Protein AF-0000000066666767 (afdb_homodimer)

Solvent-accessible surface area (backbone atoms only — not comparable to full-atom values): 14166 Å² total; per-residue (Å²): 126,83,75,59,72,57,58,87,81,59,46,72,64,53,28,33,52,48,3,47,54,46,36,36,71,49,47,34,71,58,35,54,52,53,42,53,56,34,37,72,79,35,47,68,56,30,45,44,47,28,24,42,47,27,25,34,52,66,60,40,77,69,52,51,66,46,56,49,34,38,22,49,51,22,22,45,41,42,62,46,97,39,63,70,59,47,44,52,46,52,53,27,27,46,75,45,64,46,45,73,64,36,52,53,44,52,24,59,56,39,28,75,78,51,32,59,72,33,20,48,52,44,44,55,45,47,53,56,51,50,60,53,46,58,57,66,79,101,126,80,74,59,73,57,59,87,79,57,46,72,65,51,28,33,54,47,3,48,52,45,36,36,72,49,47,34,73,59,35,53,50,51,41,52,57,35,37,74,78,36,47,68,57,30,44,44,47,28,24,41,48,26,25,35,54,66,59,41,76,71,51,51,66,45,56,50,35,38,21,48,51,22,23,44,40,42,62,48,96,39,64,70,58,47,45,52,46,52,54,27,26,46,74,45,66,46,45,74,62,36,52,54,45,52,25,58,56,39,28,75,78,52,33,60,72,32,20,48,52,42,43,56,45,47,53,55,51,49,58,54,46,58,58,65,77,99

Structure (mmCIF, N/CA/C/O backbone):
data_AF-0000000066666767-model_v1
#
loop_
_entity.id
_entity.type
_entity.pdbx_description
1 polymer 'Carboxymuconolactone decarboxylase'
#
loop_
_atom_site.group_PDB
_atom_site.id
_atom_site.type_symbol
_atom_site.label_atom_id
_atom_site.label_alt_id
_atom_site.label_comp_id
_atom_site.label_asym_id
_atom_site.label_entity_id
_atom_site.label_seq_id
_atom_site.pdbx_PDB_ins_code
_atom_site.Cartn_x
_atom_site.Cartn_y
_atom_site.Cartn_z
_atom_site.occupancy
_atom_site.B_iso_or_equiv
_atom_site.auth_seq_id
_atom_site.auth_comp_id
_atom_site.auth_asym_id
_atom_site.auth_atom_id
_atom_site.pdbx_PDB_model_num
ATOM 1 N N . MET A 1 1 ? 22.922 -14.586 3.197 1 36.75 1 MET A N 1
ATOM 2 C CA . MET A 1 1 ? 22.281 -15.844 2.801 1 36.75 1 MET A CA 1
ATOM 3 C C . MET A 1 1 ? 21.359 -15.641 1.604 1 36.75 1 MET A C 1
ATOM 5 O O . MET A 1 1 ? 20.688 -14.617 1.503 1 36.75 1 MET A O 1
ATOM 9 N N . LEU A 1 2 ? 21.672 -16.203 0.631 1 43.22 2 LEU A N 1
ATOM 10 C CA . LEU A 1 2 ? 20.938 -16.219 -0.624 1 43.22 2 LEU A CA 1
ATOM 11 C C . LEU A 1 2 ? 19.453 -16.484 -0.375 1 43.22 2 LEU A C 1
ATOM 13 O O . LEU A 1 2 ? 19.109 -17.438 0.321 1 43.22 2 LEU A O 1
ATOM 17 N N . ASP A 1 3 ? 18.688 -15.609 0.05 1 56.72 3 ASP A N 1
ATOM 18 C CA . ASP A 1 3 ? 17.25 -15.789 0.191 1 56.72 3 ASP A CA 1
ATOM 19 C C . ASP A 1 3 ? 16.641 -16.391 -1.075 1 56.72 3 ASP A C 1
ATOM 21 O O . ASP A 1 3 ? 16.344 -15.672 -2.027 1 56.72 3 ASP A O 1
ATOM 25 N N . PRO A 1 4 ? 17.062 -17.625 -1.261 1 56.03 4 PRO A N 1
ATOM 26 C CA . PRO A 1 4 ? 16.531 -18.125 -2.527 1 56.03 4 PRO A CA 1
ATOM 27 C C . PRO A 1 4 ? 15.008 -18.016 -2.611 1 56.03 4 PRO A C 1
ATOM 29 O O . PRO A 1 4 ? 14.312 -18.25 -1.621 1 56.03 4 PRO A O 1
ATOM 32 N N . VAL A 1 5 ? 14.508 -17.188 -3.506 1 59.38 5 VAL A N 1
ATOM 33 C CA . VAL A 1 5 ? 13.102 -17.188 -3.887 1 59.38 5 VAL A CA 1
ATOM 34 C C . VAL A 1 5 ? 12.578 -18.625 -3.887 1 59.38 5 VAL A C 1
ATOM 36 O O . VAL A 1 5 ? 11.469 -18.891 -3.424 1 59.38 5 VAL A O 1
ATOM 39 N N . SER A 1 6 ? 13.344 -19.531 -4.461 1 65.62 6 SER A N 1
ATOM 40 C CA . SER A 1 6 ? 13.07 -20.953 -4.645 1 65.62 6 SER A CA 1
ATOM 41 C C . SER A 1 6 ? 14.289 -21.797 -4.316 1 65.62 6 SER A C 1
ATOM 43 O O . SER A 1 6 ? 15.406 -21.469 -4.734 1 65.62 6 SER A O 1
ATOM 45 N N . ALA A 1 7 ? 14.133 -22.703 -3.395 1 72.44 7 ALA A N 1
ATOM 46 C CA . ALA A 1 7 ? 15.219 -23.641 -3.117 1 72.44 7 ALA A CA 1
ATOM 47 C C . ALA A 1 7 ? 15.766 -24.234 -4.41 1 72.44 7 ALA A C 1
ATOM 49 O O . ALA A 1 7 ? 15.008 -24.531 -5.34 1 72.44 7 ALA A O 1
ATOM 50 N N . PRO A 1 8 ? 16.938 -24.266 -4.555 1 77.25 8 PRO A N 1
ATOM 51 C CA . PRO A 1 8 ? 17.547 -24.781 -5.781 1 77.25 8 PRO A CA 1
ATOM 52 C C . PRO A 1 8 ? 16.891 -26.094 -6.25 1 77.25 8 PRO A C 1
ATOM 54 O O . PRO A 1 8 ? 16.875 -26.375 -7.449 1 77.25 8 PRO A O 1
ATOM 57 N N . GLU A 1 9 ? 16.359 -26.75 -5.465 1 82.75 9 GLU A N 1
ATOM 58 C CA . GLU A 1 9 ? 15.812 -28.062 -5.781 1 82.75 9 GLU A CA 1
ATOM 59 C C . GLU A 1 9 ? 14.352 -27.969 -6.223 1 82.75 9 GLU A C 1
ATOM 61 O O . GLU A 1 9 ? 13.789 -28.938 -6.754 1 82.75 9 GLU A O 1
ATOM 66 N N . GLU A 1 10 ? 13.914 -26.859 -6.008 1 84.19 10 GLU A N 1
ATOM 67 C CA . GLU A 1 10 ? 12.492 -26.719 -6.34 1 84.19 10 GLU A CA 1
ATOM 68 C C . GLU A 1 10 ? 12.281 -26.688 -7.848 1 84.19 10 GLU A C 1
ATOM 70 O O . GLU A 1 10 ? 13.016 -26.016 -8.57 1 84.19 10 GLU A O 1
ATOM 75 N N . THR A 1 11 ? 11.32 -27.516 -8.281 1 88.69 11 THR A N 1
ATOM 76 C CA . THR A 1 11 ? 10.992 -27.562 -9.703 1 88.69 11 THR A CA 1
ATOM 77 C C . THR A 1 11 ? 9.953 -26.5 -10.062 1 88.69 11 THR A C 1
ATOM 79 O O . THR A 1 11 ? 9.367 -25.875 -9.172 1 88.69 11 THR A O 1
ATOM 82 N N . THR A 1 12 ? 9.875 -26.312 -11.336 1 89.5 12 THR A N 1
ATOM 83 C CA . THR A 1 12 ? 8.828 -25.406 -11.812 1 89.5 12 THR A CA 1
ATOM 84 C C . THR A 1 12 ? 7.453 -25.906 -11.375 1 89.5 12 THR A C 1
ATOM 86 O O . THR A 1 12 ? 6.57 -25.094 -11.07 1 89.5 12 THR A O 1
ATOM 89 N N . ARG A 1 13 ? 7.305 -27.156 -11.352 1 89.94 13 ARG A N 1
ATOM 90 C CA . ARG A 1 13 ? 6.039 -27.75 -10.93 1 89.94 13 ARG A CA 1
ATOM 91 C C . ARG A 1 13 ? 5.75 -27.438 -9.469 1 89.94 13 ARG A C 1
ATOM 93 O O . ARG A 1 13 ? 4.602 -27.156 -9.102 1 89.94 13 ARG A O 1
ATOM 100 N N . ASP A 1 14 ? 6.727 -27.469 -8.711 1 92.19 14 ASP A N 1
ATOM 101 C CA . ASP A 1 14 ? 6.57 -27.141 -7.297 1 92.19 14 ASP A CA 1
ATOM 102 C C . ASP A 1 14 ? 6.113 -25.688 -7.117 1 92.19 14 ASP A C 1
ATOM 104 O O . ASP A 1 14 ? 5.223 -25.406 -6.312 1 92.19 14 ASP A O 1
ATOM 108 N N . ARG A 1 15 ? 6.746 -24.859 -7.887 1 92.12 15 ARG A N 1
ATOM 109 C CA . ARG A 1 15 ? 6.414 -23.438 -7.812 1 92.12 15 ARG A CA 1
ATOM 110 C C . ARG A 1 15 ? 4.984 -23.188 -8.281 1 92.12 15 ARG A C 1
ATOM 112 O O . ARG A 1 15 ? 4.258 -22.391 -7.68 1 92.12 15 ARG A O 1
ATOM 119 N N . LEU A 1 16 ? 4.617 -23.891 -9.289 1 92.69 16 LEU A N 1
ATOM 120 C CA . LEU A 1 16 ? 3.268 -23.766 -9.836 1 92.69 16 LEU A CA 1
ATOM 121 C C . LEU A 1 16 ? 2.23 -24.266 -8.836 1 92.69 16 LEU A C 1
ATOM 123 O O . LEU A 1 16 ? 1.203 -23.625 -8.625 1 92.69 16 LEU A O 1
ATOM 127 N N . GLU A 1 17 ? 2.436 -25.391 -8.242 1 93.12 17 GLU A N 1
ATOM 128 C CA . GLU A 1 17 ? 1.502 -25.969 -7.285 1 93.12 17 GLU A CA 1
ATOM 129 C C . GLU A 1 17 ? 1.375 -25.109 -6.035 1 93.12 17 GLU A C 1
ATOM 131 O O . GLU A 1 17 ? 0.27 -24.875 -5.539 1 93.12 17 GLU A O 1
ATOM 136 N N . ARG A 1 18 ? 2.471 -24.672 -5.605 1 93.75 18 ARG A N 1
ATOM 137 C CA . ARG A 1 18 ? 2.451 -23.766 -4.465 1 93.75 18 ARG A CA 1
ATOM 138 C C . ARG A 1 18 ? 1.678 -22.484 -4.789 1 93.75 18 ARG A C 1
ATOM 140 O O . ARG A 1 18 ? 0.875 -22.016 -3.98 1 93.75 18 ARG A O 1
ATOM 147 N N . GLY A 1 19 ? 1.971 -21.984 -5.969 1 94.5 19 GLY A N 1
ATOM 14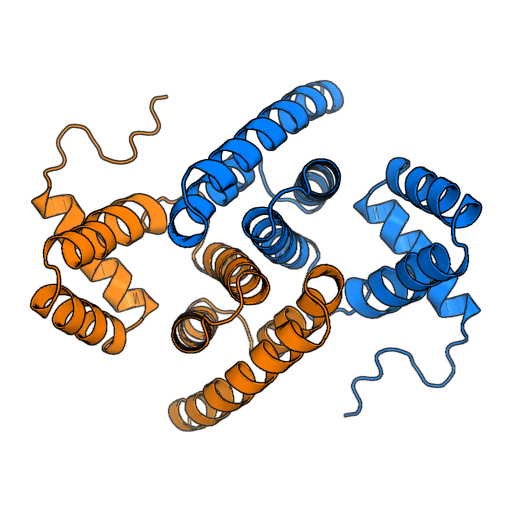8 C CA . GLY A 1 19 ? 1.29 -20.781 -6.406 1 94.5 19 GLY A CA 1
ATOM 149 C C . GLY A 1 19 ? -0.216 -20.938 -6.492 1 94.5 19 GLY A C 1
ATOM 150 O O . GLY A 1 19 ? -0.965 -20.062 -6.078 1 94.5 19 GLY A O 1
ATOM 151 N N . ARG A 1 20 ? -0.606 -22.062 -6.941 1 91.88 20 ARG A N 1
ATOM 152 C CA . ARG A 1 20 ? -2.035 -22.344 -7.051 1 91.88 20 ARG A CA 1
ATOM 153 C C . ARG A 1 20 ? -2.68 -22.453 -5.672 1 91.88 20 ARG A C 1
ATOM 155 O O . ARG A 1 20 ? -3.807 -21.984 -5.469 1 91.88 20 ARG A O 1
ATOM 162 N N . GLU A 1 21 ? -2.043 -23.062 -4.777 1 92.62 21 GLU A N 1
ATOM 163 C CA . GLU A 1 21 ? -2.549 -23.203 -3.416 1 92.62 21 GLU A CA 1
ATOM 164 C C . GLU A 1 21 ? -2.697 -21.828 -2.742 1 92.62 21 GLU A C 1
ATOM 166 O O . GLU A 1 21 ? -3.711 -21.562 -2.096 1 92.62 21 GLU A O 1
ATOM 171 N N . ILE A 1 22 ? -1.73 -21.031 -2.963 1 93 22 ILE A N 1
ATOM 172 C CA . ILE A 1 22 ? -1.738 -19.719 -2.344 1 93 22 ILE A CA 1
ATOM 173 C C . ILE A 1 22 ? -2.814 -18.844 -2.992 1 93 22 ILE A C 1
ATOM 175 O O . ILE A 1 22 ? -3.545 -18.125 -2.301 1 93 22 ILE A O 1
ATOM 179 N N . LEU A 1 23 ? -2.865 -18.922 -4.254 1 92.62 23 LEU A N 1
ATOM 180 C CA . LEU A 1 23 ? -3.9 -18.188 -4.98 1 92.62 23 LEU A CA 1
ATOM 181 C C . LEU A 1 23 ? -5.289 -18.594 -4.488 1 92.62 23 LEU A C 1
ATOM 183 O O . LEU A 1 23 ? -6.137 -17.719 -4.254 1 92.62 23 LEU A O 1
ATOM 187 N N . ALA A 1 24 ? -5.5 -19.844 -4.301 1 89.31 24 ALA A N 1
ATOM 188 C CA . ALA A 1 24 ? -6.785 -20.344 -3.83 1 89.31 24 ALA A CA 1
ATOM 189 C C . ALA A 1 24 ? -7.086 -19.859 -2.416 1 89.31 24 ALA A C 1
ATOM 191 O O . ALA A 1 24 ? -8.234 -19.547 -2.088 1 89.31 24 ALA A O 1
ATOM 192 N N . ARG A 1 25 ? -6.113 -19.766 -1.644 1 90.12 25 ARG A N 1
ATOM 193 C CA . ARG A 1 25 ? -6.277 -19.344 -0.259 1 90.12 25 ARG A CA 1
ATOM 194 C C . ARG A 1 25 ? -6.621 -17.859 -0.186 1 90.12 25 ARG A C 1
ATOM 196 O O . ARG A 1 25 ? -7.445 -17.438 0.633 1 90.12 25 ARG A O 1
ATOM 203 N N . ILE A 1 26 ? -6.062 -17.125 -1.068 1 87.75 26 ILE A N 1
ATOM 204 C CA . ILE A 1 26 ? -6.191 -15.672 -1.005 1 87.75 26 ILE A CA 1
ATOM 205 C C . ILE A 1 26 ? -7.445 -15.234 -1.759 1 87.75 26 ILE A C 1
ATOM 207 O O . ILE A 1 26 ? -8.219 -14.414 -1.262 1 87.75 26 ILE A O 1
ATOM 211 N N . CYS A 1 27 ? -7.641 -15.789 -2.9 1 86.06 27 CYS A N 1
ATOM 212 C CA . CYS A 1 27 ? -8.688 -15.281 -3.781 1 86.06 27 CYS A CA 1
ATOM 213 C C . CYS A 1 27 ? -9.859 -16.25 -3.848 1 86.06 27 CYS A C 1
ATOM 215 O O . CYS A 1 27 ? -10.891 -15.945 -4.441 1 86.06 27 CYS A O 1
ATOM 217 N N . GLY A 1 28 ? -9.703 -17.438 -3.297 1 82.62 28 GLY A N 1
ATOM 218 C CA . GLY A 1 28 ? -10.773 -18.422 -3.33 1 82.62 28 GLY A CA 1
ATOM 219 C C . GLY A 1 28 ? -11.039 -18.969 -4.719 1 82.62 28 GLY A C 1
ATOM 220 O O . GLY A 1 28 ? -10.109 -19.141 -5.512 1 82.62 28 GLY A O 1
ATOM 221 N N . THR A 1 29 ? -12.266 -19.266 -4.938 1 81.31 29 THR A N 1
ATOM 222 C CA . THR A 1 29 ? -12.672 -19.891 -6.191 1 81.31 29 THR A CA 1
ATOM 223 C C . THR A 1 29 ? -12.469 -18.922 -7.359 1 81.31 29 THR A C 1
ATOM 225 O O . THR A 1 29 ? -12.156 -19.344 -8.477 1 81.31 29 THR A O 1
ATOM 228 N N . SER A 1 30 ? -12.562 -17.75 -7.047 1 80.81 30 SER A N 1
ATOM 229 C CA . SER A 1 30 ? -12.391 -16.734 -8.086 1 80.81 30 SER A CA 1
ATOM 230 C C . SER A 1 30 ? -10.969 -16.734 -8.633 1 80.81 30 SER A C 1
ATOM 232 O O . SER A 1 30 ? -10.758 -16.484 -9.82 1 80.81 30 SER A O 1
ATOM 234 N N . GLY A 1 31 ? -10.039 -17.078 -7.773 1 83.19 31 GLY A N 1
ATOM 235 C CA . GLY A 1 31 ? -8.656 -17.156 -8.227 1 83.19 31 GLY A CA 1
ATOM 236 C C . GLY A 1 31 ? -8.438 -18.203 -9.297 1 83.19 31 GLY A C 1
ATOM 237 O O . GLY A 1 31 ? -7.77 -17.953 -10.305 1 83.19 31 GLY A O 1
ATOM 238 N N . GLU A 1 32 ? -9.047 -19.266 -9.133 1 83.75 32 GLU A N 1
ATOM 239 C CA . GLU A 1 32 ? -8.898 -20.344 -10.094 1 83.75 32 GLU A CA 1
ATOM 240 C C . GLU A 1 32 ? -9.594 -20.016 -11.406 1 83.75 32 GLU A C 1
ATOM 242 O O . GLU A 1 32 ? -9.102 -20.375 -12.484 1 83.75 32 GLU A O 1
ATOM 247 N N . GLU A 1 33 ? -10.672 -19.375 -11.281 1 86.69 33 GLU A N 1
ATOM 248 C CA . GLU A 1 33 ? -11.414 -18.984 -12.477 1 86.69 33 GLU A CA 1
ATOM 249 C C . GLU A 1 33 ? -10.633 -17.969 -13.305 1 86.69 33 GLU A C 1
ATOM 251 O O . GLU A 1 33 ? -10.578 -18.078 -14.531 1 86.69 33 GLU A O 1
ATOM 256 N N . VAL A 1 34 ? -10.078 -17.047 -12.656 1 83.25 34 VAL A N 1
ATOM 257 C CA . VAL A 1 34 ? -9.289 -16.031 -13.336 1 83.25 34 VAL A CA 1
ATOM 258 C C . VAL A 1 34 ? -8.086 -16.672 -14.023 1 83.25 34 VAL A C 1
ATOM 260 O O . VAL A 1 34 ? -7.785 -16.359 -15.18 1 83.25 34 VAL A O 1
ATOM 263 N N . LEU A 1 35 ? -7.477 -17.562 -13.32 1 88.88 35 LEU A N 1
ATOM 264 C CA . LEU A 1 35 ? -6.312 -18.234 -13.883 1 88.88 35 LEU A CA 1
ATOM 265 C C . LEU A 1 35 ? -6.699 -19.062 -15.109 1 88.88 35 LEU A C 1
ATOM 267 O O . LEU A 1 35 ? -5.98 -19.078 -16.109 1 88.88 35 LEU A O 1
ATOM 271 N N . SER A 1 36 ? -7.801 -19.719 -14.992 1 89.69 36 SER A N 1
ATOM 272 C CA . SER A 1 36 ? -8.281 -20.531 -16.109 1 89.69 36 SER A CA 1
ATOM 273 C C . SER A 1 36 ? -8.578 -19.672 -17.328 1 89.69 36 SER A C 1
ATOM 275 O O . SER A 1 36 ? -8.227 -20.031 -18.453 1 89.69 36 SER A O 1
ATOM 277 N N . ALA A 1 37 ? -9.219 -18.594 -17.109 1 89.88 37 ALA A N 1
ATOM 278 C CA . ALA A 1 37 ? -9.539 -17.672 -18.203 1 89.88 37 ALA A CA 1
ATOM 279 C C . ALA A 1 37 ? -8.273 -17.109 -18.844 1 89.88 37 ALA A C 1
ATOM 281 O O . ALA A 1 37 ? -8.195 -17 -20.078 1 89.88 37 ALA A O 1
ATOM 282 N N . LEU A 1 38 ? -7.324 -16.797 -18.125 1 90.75 38 LEU A N 1
ATOM 283 C CA . LEU A 1 38 ? -6.07 -16.25 -18.641 1 90.75 38 LEU A CA 1
ATOM 284 C C . LEU A 1 38 ? -5.312 -17.312 -19.422 1 90.75 38 LEU A C 1
ATOM 286 O O . LEU A 1 38 ? -4.691 -17.016 -20.453 1 90.75 38 LEU A O 1
ATOM 290 N N . ASN A 1 39 ? -5.371 -18.531 -18.859 1 91.62 39 ASN A N 1
ATOM 291 C CA . ASN A 1 39 ? -4.676 -19.625 -19.516 1 91.62 39 ASN A CA 1
ATOM 292 C C . ASN A 1 39 ? -5.219 -19.875 -20.922 1 91.62 39 ASN A C 1
ATOM 294 O O . ASN A 1 39 ? -4.48 -20.297 -21.812 1 91.62 39 ASN A O 1
ATOM 298 N N . GLU A 1 40 ? -6.445 -19.547 -21.125 1 93.75 40 GLU A N 1
ATOM 299 C CA . GLU A 1 40 ? -7.062 -19.688 -22.453 1 93.75 40 GLU A CA 1
ATOM 300 C C . GLU A 1 40 ? -6.523 -18.656 -23.422 1 93.75 40 GLU A C 1
ATOM 302 O O . GLU A 1 40 ? -6.414 -18.922 -24.625 1 93.75 40 GLU A O 1
ATOM 307 N N . VAL A 1 41 ? -6.203 -17.562 -23 1 95 41 VAL A N 1
ATOM 308 C CA . VAL A 1 41 ? -5.758 -16.453 -23.828 1 95 41 VAL A CA 1
ATOM 309 C C . VAL A 1 41 ? -4.23 -16.438 -23.906 1 95 41 VAL A C 1
ATOM 311 O O . VAL A 1 41 ? -3.654 -16.266 -24.984 1 95 41 VAL A O 1
ATOM 314 N N . SER A 1 42 ? -3.535 -16.609 -22.766 1 96.88 42 SER A N 1
ATOM 315 C CA . SER A 1 42 ? -2.08 -16.609 -22.672 1 96.88 42 SER A CA 1
ATOM 316 C C . SER A 1 42 ? -1.604 -17.547 -21.562 1 96.88 42 SER A C 1
ATOM 318 O O . SER A 1 42 ? -1.417 -17.125 -20.422 1 96.88 42 SER A O 1
ATOM 320 N N . PRO A 1 43 ? -1.35 -18.703 -21.891 1 94.19 43 PRO A N 1
ATOM 321 C CA . PRO A 1 43 ? -0.847 -19.656 -20.906 1 94.19 43 PRO A CA 1
ATOM 322 C C . PRO A 1 43 ? 0.421 -19.172 -20.219 1 94.19 43 PRO A C 1
ATOM 324 O O . PRO A 1 43 ? 0.633 -19.484 -19.031 1 94.19 43 PRO A O 1
ATOM 327 N N . ALA A 1 44 ? 1.211 -18.453 -20.984 1 95.62 44 ALA A N 1
ATOM 328 C CA . ALA A 1 44 ? 2.447 -17.938 -20.391 1 95.62 44 ALA A CA 1
ATOM 329 C C . ALA A 1 44 ? 2.156 -16.969 -19.266 1 95.62 44 ALA A C 1
ATOM 331 O O . ALA A 1 44 ? 2.805 -17 -18.219 1 95.62 44 ALA A O 1
ATOM 332 N N . LEU A 1 45 ? 1.171 -16.125 -19.516 1 95.75 45 LEU A N 1
ATOM 333 C CA . LEU A 1 45 ? 0.808 -15.164 -18.469 1 95.75 45 LEU A CA 1
ATOM 334 C C . LEU A 1 45 ? 0.217 -15.883 -17.266 1 95.75 45 LEU A C 1
ATOM 336 O O . LEU A 1 45 ? 0.579 -15.578 -16.125 1 95.75 45 LEU A O 1
ATOM 340 N N . GLY A 1 46 ? -0.721 -16.797 -17.516 1 95.06 46 GLY A N 1
ATOM 341 C CA . GLY A 1 46 ? -1.264 -17.594 -16.422 1 95.06 46 GLY A CA 1
ATOM 342 C C . GLY A 1 46 ? -0.194 -18.297 -15.617 1 95.06 46 GLY A C 1
ATOM 343 O O . GLY A 1 46 ? -0.251 -18.312 -14.383 1 95.06 46 GLY A O 1
ATOM 344 N N . HIS A 1 47 ? 0.756 -18.812 -16.297 1 94.25 47 HIS A N 1
ATOM 345 C CA . HIS A 1 47 ? 1.864 -19.5 -15.648 1 94.25 47 HIS A CA 1
ATOM 346 C C . HIS A 1 47 ? 2.666 -18.562 -14.766 1 94.25 47 HIS A C 1
ATOM 348 O O . HIS A 1 47 ? 2.998 -18.891 -13.625 1 94.25 47 HIS A O 1
ATOM 354 N N . GLN A 1 48 ? 3.045 -17.422 -15.273 1 95.69 48 GLN A N 1
ATOM 355 C CA . GLN A 1 48 ? 3.846 -16.484 -14.5 1 95.69 48 GLN A CA 1
ATOM 356 C C . GLN A 1 48 ? 3.082 -15.984 -13.281 1 95.69 48 GLN A C 1
ATOM 358 O O . GLN A 1 48 ? 3.666 -15.797 -12.211 1 95.69 48 GLN A O 1
ATOM 363 N N . ILE A 1 49 ? 1.795 -15.758 -13.453 1 95.81 49 ILE A N 1
ATOM 364 C CA . ILE A 1 49 ? 0.992 -15.312 -12.32 1 95.81 49 ILE A CA 1
ATOM 365 C C . ILE A 1 49 ? 0.988 -16.391 -11.234 1 95.81 49 ILE A C 1
ATOM 367 O O . ILE A 1 49 ? 1.25 -16.094 -10.07 1 95.81 49 ILE A O 1
ATOM 371 N N . ALA A 1 50 ? 0.725 -17.578 -11.57 1 94.12 50 ALA A N 1
ATOM 372 C CA . ALA A 1 50 ? 0.658 -18.656 -10.594 1 94.12 50 ALA A CA 1
ATOM 373 C C . ALA A 1 50 ? 2.037 -18.969 -10.016 1 94.12 50 ALA A C 1
ATOM 375 O O . ALA A 1 50 ? 2.225 -18.953 -8.797 1 94.12 50 ALA A O 1
ATOM 376 N N . ALA A 1 51 ? 3 -19.172 -10.852 1 94.31 51 ALA A N 1
ATOM 377 C CA . ALA A 1 51 ? 4.309 -19.656 -10.414 1 94.31 51 ALA A CA 1
ATOM 378 C C . ALA A 1 51 ? 5.129 -18.531 -9.789 1 94.31 51 ALA A C 1
ATOM 380 O O . ALA A 1 51 ? 5.738 -18.703 -8.734 1 94.31 51 ALA A O 1
ATOM 381 N N . TRP A 1 52 ? 5.125 -17.422 -10.383 1 95.44 52 TRP A N 1
ATOM 382 C CA . TRP A 1 52 ? 6.004 -16.359 -9.898 1 95.44 52 TRP A CA 1
ATOM 383 C C . TRP A 1 52 ? 5.285 -15.484 -8.883 1 95.44 52 TRP A C 1
ATOM 385 O O . TRP A 1 52 ? 5.703 -15.391 -7.727 1 95.44 52 TRP A O 1
ATOM 395 N N . ALA A 1 53 ? 4.219 -14.805 -9.312 1 96.56 53 ALA A N 1
ATOM 396 C CA . ALA A 1 53 ? 3.545 -13.867 -8.414 1 96.56 53 ALA A CA 1
ATOM 397 C C . ALA A 1 53 ? 3.115 -14.562 -7.125 1 96.56 53 ALA A C 1
ATOM 399 O O . ALA A 1 53 ? 3.475 -14.125 -6.027 1 96.56 53 ALA A O 1
ATOM 400 N N . TYR A 1 54 ? 2.436 -15.672 -7.289 1 95.56 54 TYR A N 1
ATOM 401 C CA . TYR A 1 54 ? 1.922 -16.328 -6.09 1 95.56 54 TYR A CA 1
ATOM 402 C C . TYR A 1 54 ? 2.902 -17.375 -5.574 1 95.56 54 TYR A C 1
ATOM 404 O O . TYR A 1 54 ? 3.141 -17.469 -4.367 1 95.56 54 TYR A O 1
ATOM 412 N N . GLY A 1 55 ? 3.475 -18.156 -6.371 1 95.12 55 GLY A N 1
ATOM 413 C CA . GLY A 1 55 ? 4.355 -19.234 -5.965 1 95.12 55 GLY A CA 1
ATOM 414 C C . GLY A 1 55 ? 5.672 -18.75 -5.383 1 95.12 55 GLY A C 1
ATOM 415 O O . GLY A 1 55 ? 6.199 -19.344 -4.441 1 95.12 55 GLY A O 1
ATOM 416 N N . ASP A 1 56 ? 6.211 -17.688 -5.938 1 95.44 56 ASP A N 1
ATOM 417 C CA . ASP A 1 56 ? 7.52 -17.219 -5.496 1 95.44 56 ASP A CA 1
ATOM 418 C C . ASP A 1 56 ? 7.387 -16.016 -4.57 1 95.44 56 ASP A C 1
ATOM 420 O O . ASP A 1 56 ? 8.039 -15.953 -3.525 1 95.44 56 ASP A O 1
ATOM 424 N N . ILE A 1 57 ? 6.539 -15.094 -4.895 1 96.5 57 ILE A N 1
ATOM 425 C CA . ILE A 1 57 ? 6.527 -13.828 -4.176 1 96.5 57 ILE A CA 1
ATOM 426 C C . ILE A 1 57 ? 5.574 -13.914 -2.988 1 96.5 57 ILE A C 1
ATOM 428 O O . ILE A 1 57 ? 5.98 -13.727 -1.841 1 96.5 57 ILE A O 1
ATOM 432 N N . TYR A 1 58 ? 4.34 -14.242 -3.238 1 95.88 58 TYR A N 1
ATOM 433 C CA . TYR A 1 58 ? 3.35 -14.273 -2.168 1 95.88 58 TYR A CA 1
ATOM 434 C C . TYR A 1 58 ? 3.684 -15.344 -1.14 1 95.88 58 TYR A C 1
ATOM 436 O O . TYR A 1 58 ? 3.215 -15.289 -0.001 1 95.88 58 TYR A O 1
ATOM 444 N N . SER A 1 59 ? 4.438 -16.297 -1.527 1 93.5 59 SER A N 1
ATOM 445 C CA . SER A 1 59 ? 4.754 -17.406 -0.643 1 93.5 59 SER A CA 1
ATOM 446 C C . SER A 1 59 ? 5.887 -17.047 0.316 1 93.5 59 SER A C 1
ATOM 448 O O . SER A 1 59 ? 6.141 -17.766 1.283 1 93.5 59 SER A O 1
ATOM 450 N N . ARG A 1 60 ? 6.566 -15.984 0.081 1 94.12 60 ARG A N 1
ATOM 451 C CA . ARG A 1 60 ? 7.684 -15.602 0.936 1 94.12 60 ARG A CA 1
ATOM 452 C C . ARG A 1 60 ? 7.199 -15.195 2.324 1 94.12 60 ARG A C 1
ATOM 454 O O . ARG A 1 60 ? 6.156 -14.555 2.461 1 94.12 60 ARG A O 1
ATOM 461 N N . PRO A 1 61 ? 7.996 -15.406 3.283 1 93.5 61 PRO A N 1
ATOM 462 C CA . PRO A 1 61 ? 7.473 -15.336 4.648 1 93.5 61 PRO A CA 1
ATOM 463 C C . PRO A 1 61 ? 7.645 -13.945 5.273 1 93.5 61 PRO A C 1
ATOM 465 O O . PRO A 1 61 ? 7.062 -13.664 6.324 1 93.5 61 PRO A O 1
ATOM 468 N N . ALA A 1 62 ? 8.422 -13.078 4.688 1 94 62 ALA A N 1
ATOM 469 C CA . ALA A 1 62 ? 8.859 -11.875 5.387 1 94 62 ALA A CA 1
ATOM 470 C C . ALA A 1 62 ? 7.703 -10.906 5.594 1 94 62 ALA A C 1
ATOM 472 O O . ALA A 1 62 ? 7.695 -10.133 6.555 1 94 62 ALA A O 1
ATOM 473 N N . LEU A 1 63 ? 6.742 -10.898 4.668 1 96.25 63 LEU A N 1
ATOM 474 C CA . LEU A 1 63 ? 5.566 -10.047 4.781 1 96.25 63 LEU A CA 1
ATOM 475 C C . LEU A 1 63 ? 4.301 -10.883 4.941 1 96.25 63 LEU A C 1
ATOM 477 O O . LEU A 1 63 ? 4 -11.727 4.098 1 96.25 63 LEU A O 1
ATOM 481 N N . ASP A 1 64 ? 3.619 -10.664 6.02 1 96.5 64 ASP A N 1
ATOM 482 C CA . ASP A 1 64 ? 2.408 -11.445 6.262 1 96.5 64 ASP A CA 1
ATOM 483 C C . ASP A 1 64 ? 1.301 -11.055 5.285 1 96.5 64 ASP A C 1
ATOM 485 O O . ASP A 1 64 ? 1.385 -10.016 4.625 1 96.5 64 ASP A O 1
ATOM 489 N N . PRO A 1 65 ? 0.268 -11.867 5.16 1 96.31 65 PRO A N 1
ATOM 490 C CA . PRO A 1 65 ? -0.785 -11.625 4.172 1 96.31 65 PRO A CA 1
ATOM 491 C C . PRO A 1 65 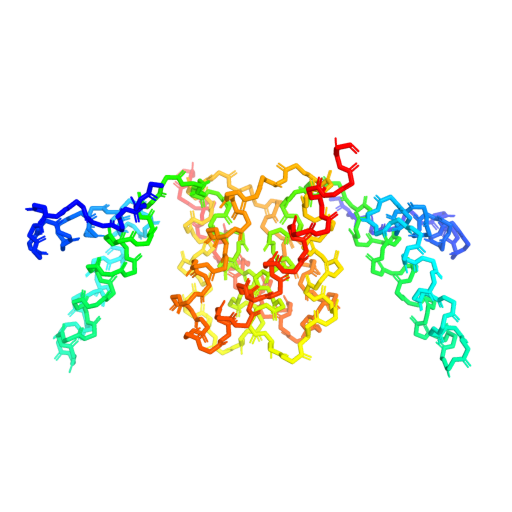? -1.487 -10.281 4.371 1 96.31 65 PRO A C 1
ATOM 493 O O . PRO A 1 65 ? -1.82 -9.609 3.395 1 96.31 65 PRO A O 1
ATOM 496 N N . ARG A 1 66 ? -1.717 -9.906 5.586 1 97.56 66 ARG A N 1
ATOM 497 C CA . ARG A 1 66 ? -2.363 -8.633 5.879 1 97.56 66 ARG A CA 1
ATOM 498 C C . ARG A 1 66 ? -1.542 -7.469 5.336 1 97.56 66 ARG A C 1
ATOM 500 O O . ARG A 1 66 ? -2.074 -6.594 4.648 1 97.56 66 ARG A O 1
ATOM 507 N N . SER A 1 67 ? -0.287 -7.473 5.594 1 98.44 67 SER A N 1
ATOM 508 C CA . SER A 1 67 ? 0.62 -6.426 5.129 1 98.44 67 SER A CA 1
ATOM 509 C C . SER A 1 67 ? 0.693 -6.395 3.607 1 98.44 67 SER A C 1
ATOM 511 O O . SER A 1 67 ? 0.678 -5.32 3.002 1 98.44 67 SER A O 1
ATOM 513 N N . ARG A 1 68 ? 0.758 -7.555 3.008 1 98.38 68 ARG A N 1
ATOM 514 C CA . ARG A 1 68 ? 0.812 -7.633 1.552 1 98.38 68 ARG A CA 1
ATOM 515 C C . ARG A 1 68 ? -0.425 -7 0.923 1 98.38 68 ARG A C 1
ATOM 517 O O . ARG A 1 68 ? -0.324 -6.285 -0.076 1 98.38 68 ARG A O 1
ATOM 524 N N . GLN A 1 69 ? -1.53 -7.277 1.543 1 98.25 69 GLN A N 1
ATOM 525 C CA . GLN A 1 69 ? -2.756 -6.734 0.966 1 98.25 69 GLN A CA 1
ATOM 526 C C . GLN A 1 69 ? -2.814 -5.219 1.121 1 98.25 69 GLN A C 1
ATOM 528 O O . GLN A 1 69 ? -3.314 -4.52 0.239 1 98.25 69 GLN A O 1
ATOM 533 N N . LEU A 1 70 ? -2.318 -4.68 2.229 1 98.75 70 LEU A N 1
ATOM 534 C CA . LEU A 1 70 ? -2.285 -3.232 2.404 1 98.75 70 LEU A CA 1
ATOM 535 C C . LEU A 1 70 ? -1.415 -2.576 1.339 1 98.75 70 LEU A C 1
ATOM 537 O O . LEU A 1 70 ? -1.815 -1.58 0.73 1 98.75 70 LEU A O 1
ATOM 541 N N . VAL A 1 71 ? -0.252 -3.135 1.061 1 98.81 71 VAL A N 1
ATOM 542 C CA . VAL A 1 71 ? 0.639 -2.629 0.022 1 98.81 71 VAL A CA 1
ATOM 543 C C . VAL A 1 71 ? -0.054 -2.707 -1.337 1 98.81 71 VAL A C 1
ATOM 545 O O . VAL A 1 71 ? -0.047 -1.739 -2.102 1 98.81 71 VAL A O 1
ATOM 548 N N . THR A 1 72 ? -0.67 -3.855 -1.606 1 98.56 72 THR A N 1
ATOM 549 C CA . THR A 1 72 ? -1.326 -4.102 -2.887 1 98.56 72 THR A CA 1
ATOM 550 C C . THR A 1 72 ? -2.469 -3.115 -3.107 1 98.56 72 THR A C 1
ATOM 552 O O . THR A 1 72 ? -2.598 -2.539 -4.191 1 98.56 72 THR A O 1
ATOM 555 N N . LEU A 1 73 ? -3.256 -2.91 -2.051 1 98.75 73 LEU A N 1
ATOM 556 C CA . LEU A 1 73 ? -4.375 -1.979 -2.164 1 98.75 73 LEU A CA 1
ATOM 557 C C . LEU A 1 73 ? -3.875 -0.564 -2.439 1 98.75 73 LEU A C 1
ATOM 559 O O . LEU A 1 73 ? -4.461 0.159 -3.248 1 98.75 73 LEU A O 1
ATOM 563 N N . GLY A 1 74 ? -2.824 -0.141 -1.766 1 98.75 74 GLY A N 1
ATOM 564 C CA . GLY A 1 74 ? -2.227 1.146 -2.078 1 98.75 74 GLY A CA 1
ATOM 565 C C . GLY A 1 74 ? -1.771 1.259 -3.521 1 98.75 74 GLY A C 1
ATOM 566 O O . GLY A 1 74 ? -2.031 2.264 -4.184 1 98.75 74 GLY A O 1
ATOM 567 N N . ILE A 1 75 ? -1.118 0.226 -4.023 1 98.81 75 ILE A N 1
ATOM 568 C CA . ILE A 1 75 ? -0.604 0.198 -5.391 1 98.81 75 ILE A CA 1
ATOM 569 C C . ILE A 1 75 ? -1.76 0.331 -6.379 1 98.81 75 ILE A C 1
ATOM 571 O O . ILE A 1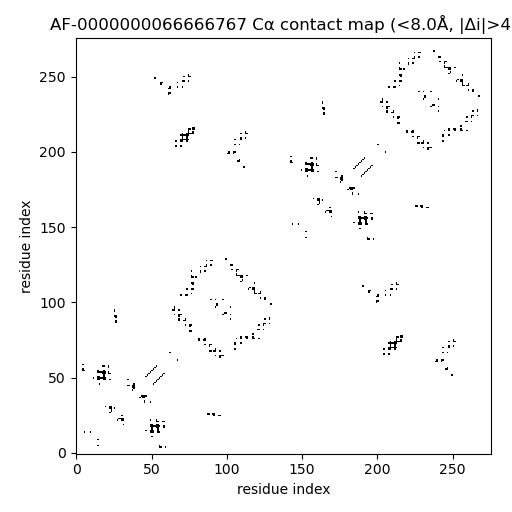 75 ? -1.709 1.155 -7.293 1 98.81 75 ILE A O 1
ATOM 575 N N . LEU A 1 76 ? -2.779 -0.446 -6.168 1 98.5 76 LEU A N 1
ATOM 576 C CA . LEU A 1 76 ? -3.896 -0.486 -7.105 1 98.5 76 LEU A CA 1
ATOM 577 C C . LEU A 1 76 ? -4.664 0.832 -7.094 1 98.5 76 LEU A C 1
ATOM 579 O O . LEU A 1 76 ? -5.164 1.274 -8.133 1 98.5 76 LEU A O 1
ATOM 583 N N . ALA A 1 77 ? -4.785 1.436 -5.914 1 98.38 77 ALA A N 1
ATOM 584 C CA . ALA A 1 77 ? -5.398 2.76 -5.832 1 98.38 77 ALA A CA 1
ATOM 585 C C . ALA A 1 77 ? -4.629 3.77 -6.68 1 98.38 77 ALA A C 1
ATOM 587 O O . ALA A 1 77 ? -5.23 4.562 -7.406 1 98.38 77 ALA A O 1
ATOM 588 N N . ALA A 1 78 ? -3.371 3.713 -6.637 1 98.44 78 ALA A N 1
ATOM 589 C CA . ALA A 1 78 ? -2.516 4.68 -7.32 1 98.44 78 ALA A CA 1
ATOM 590 C C . ALA A 1 78 ? -2.514 4.438 -8.828 1 98.44 78 ALA A C 1
ATOM 592 O O . ALA A 1 78 ? -2.508 5.387 -9.617 1 98.44 78 ALA A O 1
ATOM 593 N N . LEU A 1 79 ? -2.439 3.201 -9.242 1 97.25 79 LEU A N 1
ATOM 594 C CA . LEU A 1 79 ? -2.418 2.865 -10.664 1 97.25 79 LEU A CA 1
ATOM 595 C C . LEU A 1 79 ? -3.682 3.361 -11.359 1 97.25 79 LEU A C 1
ATOM 597 O O . LEU A 1 79 ? -3.613 3.91 -12.461 1 97.25 79 LEU A O 1
ATOM 601 N N . GLY A 1 80 ? -4.797 3.199 -10.656 1 95.12 80 GLY A N 1
ATOM 602 C CA . GLY A 1 80 ? -6.062 3.535 -11.289 1 95.12 80 GLY A CA 1
ATOM 603 C C . GLY A 1 80 ? -6.438 2.594 -12.422 1 95.12 80 GLY A C 1
ATOM 604 O O . GLY A 1 80 ? -5.578 1.881 -12.945 1 95.12 80 GLY A O 1
ATOM 605 N N . GLY A 1 81 ? -7.707 2.502 -12.758 1 94.81 81 GLY A N 1
ATOM 606 C CA . GLY A 1 81 ? -8.164 1.67 -13.859 1 94.81 81 GLY A CA 1
ATOM 607 C C . GLY A 1 81 ? -8.086 0.185 -13.562 1 94.81 81 GLY A C 1
ATOM 608 O O . GLY A 1 81 ? -8.023 -0.637 -14.477 1 94.81 81 GLY A O 1
ATOM 609 N N . CYS A 1 82 ? -7.984 -0.187 -12.281 1 94.69 82 CYS A N 1
ATOM 610 C CA . CYS A 1 82 ? -7.82 -1.575 -11.859 1 94.69 82 CYS A CA 1
ATOM 611 C C . CYS A 1 82 ? -8.969 -2.012 -10.953 1 94.69 82 CYS A C 1
ATOM 613 O O . CYS A 1 82 ? -8.742 -2.699 -9.961 1 94.69 82 CYS A O 1
ATOM 615 N N . GLU A 1 83 ? -10.148 -1.694 -11.328 1 93.81 83 GLU A N 1
ATOM 616 C CA . GLU A 1 83 ? -11.289 -1.905 -10.445 1 93.81 83 GLU A CA 1
ATOM 617 C C . GLU A 1 83 ? -11.523 -3.391 -10.188 1 93.81 83 GLU A C 1
ATOM 619 O O . GLU A 1 83 ? -11.891 -3.787 -9.078 1 93.81 83 GLU A O 1
ATOM 624 N N . ARG A 1 84 ? -11.391 -4.215 -11.195 1 92.12 84 ARG A N 1
ATOM 625 C CA . ARG A 1 84 ? -11.539 -5.652 -10.992 1 92.12 84 ARG A CA 1
ATOM 626 C C . ARG A 1 84 ? -10.516 -6.172 -9.984 1 92.12 84 ARG A C 1
ATOM 628 O O . ARG A 1 84 ? -10.867 -6.93 -9.078 1 92.12 84 ARG A O 1
ATOM 635 N N . GLU A 1 85 ? -9.281 -5.738 -10.18 1 94.69 85 GLU A N 1
ATOM 636 C CA . GLU A 1 85 ? -8.227 -6.145 -9.266 1 94.69 85 GLU A CA 1
ATOM 637 C C . GLU A 1 85 ? -8.461 -5.586 -7.863 1 94.69 85 GLU A C 1
ATOM 639 O O . GLU A 1 85 ? -8.203 -6.262 -6.867 1 94.69 85 GLU A O 1
ATOM 644 N N . LEU A 1 86 ? -8.938 -4.336 -7.789 1 96.69 86 LEU A N 1
ATOM 645 C CA . LEU A 1 86 ? -9.273 -3.754 -6.496 1 96.69 86 LEU A CA 1
ATOM 646 C C . LEU A 1 86 ? -10.328 -4.586 -5.781 1 96.69 86 LEU A C 1
ATOM 648 O O . LEU A 1 86 ? -10.258 -4.781 -4.566 1 96.69 86 LEU A O 1
ATOM 652 N N . THR A 1 87 ? -11.289 -5.055 -6.516 1 95.56 87 THR A N 1
ATOM 653 C CA . THR A 1 87 ? -12.328 -5.898 -5.945 1 95.56 87 THR A CA 1
ATOM 654 C C . THR A 1 87 ? -11.742 -7.199 -5.402 1 95.56 87 THR A C 1
ATOM 656 O O . THR A 1 87 ? -12.008 -7.578 -4.262 1 95.56 87 THR A O 1
ATOM 659 N N . VAL A 1 88 ? -10.898 -7.855 -6.133 1 93.75 88 VAL A N 1
ATOM 660 C CA . VAL A 1 88 ? -10.273 -9.117 -5.754 1 93.75 88 VAL A CA 1
ATOM 661 C C . VAL A 1 88 ? -9.461 -8.938 -4.477 1 93.75 88 VAL A C 1
ATOM 663 O O . VAL A 1 88 ? -9.594 -9.711 -3.529 1 93.75 88 VAL A O 1
ATOM 666 N N . HIS A 1 89 ? -8.711 -7.93 -4.43 1 96.69 89 HIS A N 1
ATOM 667 C CA . HIS A 1 89 ? -7.777 -7.781 -3.318 1 96.69 89 HIS A CA 1
ATOM 668 C C . HIS A 1 89 ? -8.461 -7.141 -2.113 1 96.69 89 HIS A C 1
ATOM 670 O O . HIS A 1 89 ? -8 -7.297 -0.979 1 96.69 89 HIS A O 1
ATOM 676 N N . ALA A 1 90 ? -9.578 -6.375 -2.342 1 97.19 90 ALA A N 1
ATOM 677 C CA . ALA A 1 90 ? -10.383 -5.969 -1.195 1 97.19 90 ALA A CA 1
ATOM 678 C C . ALA A 1 90 ? -10.984 -7.18 -0.491 1 97.19 90 ALA A C 1
ATOM 680 O O . ALA A 1 90 ? -11.008 -7.246 0.74 1 97.19 90 ALA A O 1
ATOM 681 N N . LYS A 1 91 ? -11.445 -8.125 -1.249 1 95.56 91 LYS A N 1
ATOM 682 C CA . LYS A 1 91 ? -11.961 -9.359 -0.672 1 95.56 91 LYS A CA 1
ATOM 683 C C . LYS A 1 91 ? -10.852 -10.141 0.033 1 95.56 91 LYS A C 1
ATOM 685 O O . LYS A 1 91 ? -11.047 -10.641 1.144 1 95.56 91 LYS A O 1
ATOM 690 N N . ALA A 1 92 ? -9.719 -10.227 -0.627 1 94.75 92 ALA A N 1
ATOM 691 C CA . ALA A 1 92 ? -8.57 -10.914 -0.032 1 94.75 92 ALA A CA 1
ATOM 692 C C . ALA A 1 92 ? -8.141 -10.234 1.266 1 94.75 92 ALA A C 1
ATOM 694 O O . ALA A 1 92 ? -7.711 -10.906 2.209 1 94.75 92 ALA A O 1
ATOM 695 N N . ALA A 1 93 ? -8.25 -8.898 1.289 1 97 93 ALA A N 1
ATOM 696 C CA . ALA A 1 93 ? -7.898 -8.133 2.482 1 97 93 ALA A CA 1
ATOM 697 C C . ALA A 1 93 ? -8.797 -8.508 3.66 1 97 93 ALA A C 1
ATOM 699 O O . ALA A 1 93 ? -8.312 -8.695 4.777 1 97 93 ALA A O 1
ATOM 700 N N . LEU A 1 94 ? -10.039 -8.641 3.432 1 96.25 94 LEU A N 1
ATOM 701 C CA . LEU A 1 94 ? -10.961 -9.062 4.477 1 96.25 94 LEU A CA 1
ATOM 702 C C . LEU A 1 94 ? -10.609 -10.453 4.988 1 96.25 94 LEU A C 1
ATOM 704 O O . LEU A 1 94 ? -10.609 -10.695 6.199 1 96.25 94 LEU A O 1
ATOM 708 N N . THR A 1 95 ? -10.234 -11.312 4.105 1 93.31 95 THR A N 1
ATOM 709 C CA . THR A 1 95 ? -9.844 -12.672 4.457 1 93.31 95 THR A CA 1
ATOM 710 C C . THR A 1 95 ? -8.562 -12.672 5.281 1 93.31 95 THR A C 1
ATOM 712 O O . THR A 1 95 ? -8.383 -13.516 6.164 1 93.31 95 THR A O 1
ATOM 715 N N . ALA A 1 96 ? -7.715 -11.672 5.078 1 95.38 96 ALA A N 1
ATOM 716 C CA . ALA A 1 96 ? -6.422 -11.586 5.75 1 95.38 96 ALA A CA 1
ATOM 717 C C . ALA A 1 96 ? -6.547 -10.883 7.094 1 95.38 96 ALA A C 1
ATOM 719 O O . ALA A 1 96 ? -5.543 -10.633 7.77 1 95.38 96 ALA A O 1
ATOM 720 N N . GLY A 1 97 ? -7.738 -10.406 7.43 1 95.38 97 GLY A N 1
ATOM 721 C CA . GLY A 1 97 ? -7.969 -9.883 8.766 1 95.38 97 GLY A CA 1
ATOM 722 C C . GLY A 1 97 ? -8.133 -8.375 8.797 1 95.38 97 GLY A C 1
ATOM 723 O O . GLY A 1 97 ? -8.289 -7.781 9.867 1 95.38 97 GLY A O 1
ATOM 724 N N . ILE A 1 98 ? -8.047 -7.766 7.688 1 97.62 98 ILE A N 1
ATOM 725 C CA . ILE A 1 98 ? -8.352 -6.34 7.629 1 97.62 98 ILE A CA 1
ATOM 726 C C . ILE A 1 98 ? -9.852 -6.129 7.812 1 97.62 98 ILE A C 1
ATOM 728 O O . ILE A 1 98 ? -10.664 -6.715 7.094 1 97.62 98 ILE A O 1
ATOM 732 N N . THR A 1 99 ? -10.18 -5.316 8.758 1 97.44 99 THR A N 1
ATOM 733 C CA . THR A 1 99 ? -11.586 -5.105 9.07 1 97.44 99 THR A CA 1
ATOM 734 C C . THR A 1 99 ? -12.234 -4.168 8.055 1 97.44 99 THR A C 1
ATOM 736 O O . THR A 1 99 ? -11.539 -3.43 7.355 1 97.44 99 THR A O 1
ATOM 739 N N . PRO A 1 100 ? -13.562 -4.164 8.016 1 97.19 100 PRO A N 1
ATOM 740 C CA . PRO A 1 100 ? -14.25 -3.211 7.145 1 97.19 100 PRO A CA 1
ATOM 741 C C . PRO A 1 100 ? -13.875 -1.762 7.438 1 97.19 100 PRO A C 1
ATOM 743 O O . PRO A 1 100 ? -13.703 -0.963 6.512 1 97.19 100 PRO A O 1
ATOM 746 N N . GLU A 1 101 ? -13.688 -1.43 8.648 1 96.94 101 GLU A N 1
ATOM 747 C CA . GLU A 1 101 ? -13.305 -0.075 9.031 1 96.94 101 GLU A CA 1
ATOM 748 C C . GLU A 1 101 ? -11.898 0.261 8.539 1 96.94 101 GLU A C 1
ATOM 750 O O . GLU A 1 101 ? -11.664 1.346 8 1 96.94 101 GLU A O 1
ATOM 755 N N . GLU A 1 102 ? -11.039 -0.66 8.703 1 97.94 102 GLU A N 1
ATOM 756 C CA . GLU A 1 102 ? -9.672 -0.459 8.219 1 97.94 102 GLU A CA 1
ATOM 757 C C . GLU A 1 102 ? -9.648 -0.318 6.699 1 97.94 102 GLU A C 1
ATOM 759 O O . GLU A 1 102 ? -8.867 0.469 6.156 1 97.94 102 GLU A O 1
ATOM 764 N N . LEU A 1 103 ? -10.453 -1.089 6.074 1 98.25 103 LEU A N 1
ATOM 765 C CA . LEU A 1 103 ? -10.531 -1.044 4.617 1 98.25 103 LEU A CA 1
ATOM 766 C C . LEU A 1 103 ? -11.023 0.32 4.141 1 98.25 103 LEU A C 1
ATOM 768 O O . LEU A 1 103 ? -10.43 0.916 3.238 1 98.25 103 LEU A O 1
ATOM 772 N N . ARG A 1 104 ? -12.023 0.896 4.723 1 97.56 104 ARG A N 1
ATOM 773 C CA . ARG A 1 104 ? -12.508 2.234 4.398 1 97.56 104 ARG A CA 1
ATOM 774 C C . ARG A 1 104 ? -11.438 3.285 4.664 1 97.56 104 ARG A C 1
ATOM 776 O O . ARG A 1 104 ? -11.266 4.215 3.873 1 97.56 104 ARG A O 1
ATOM 783 N N . GLU A 1 105 ? -10.797 3.074 5.742 1 98 105 GLU A N 1
ATOM 784 C CA . GLU A 1 105 ? -9.758 4.027 6.109 1 98 105 GLU A CA 1
ATOM 785 C C . GLU A 1 105 ? -8.594 3.982 5.121 1 98 105 GLU A C 1
ATOM 787 O O . GLU A 1 105 ? -7.969 5.008 4.848 1 98 105 GLU A O 1
ATOM 792 N N . THR A 1 106 ? -8.297 2.805 4.613 1 98.62 106 THR A N 1
ATOM 793 C CA . THR A 1 106 ? -7.262 2.67 3.596 1 98.62 106 THR A CA 1
ATOM 794 C C . THR A 1 106 ? -7.609 3.49 2.355 1 98.62 106 THR A C 1
ATOM 796 O O . THR A 1 106 ? -6.758 4.199 1.816 1 98.62 106 THR A O 1
ATOM 799 N N . ALA A 1 107 ? -8.828 3.461 1.945 1 98.5 107 ALA A N 1
ATOM 800 C CA . ALA A 1 107 ? -9.266 4.238 0.791 1 98.5 107 ALA A CA 1
ATOM 801 C C . ALA A 1 107 ? -9.188 5.734 1.075 1 98.5 107 ALA A C 1
ATOM 803 O O . ALA A 1 107 ? -8.719 6.508 0.237 1 98.5 107 ALA A O 1
ATOM 804 N N . LEU A 1 108 ? -9.641 6.098 2.242 1 98 108 LEU A N 1
ATOM 805 C CA . LEU A 1 108 ? -9.578 7.504 2.627 1 98 108 LEU A CA 1
ATOM 806 C C . LEU A 1 108 ? -8.133 7.992 2.674 1 98 108 LEU A C 1
ATOM 808 O O . LEU A 1 108 ? -7.82 9.07 2.156 1 98 108 LEU A O 1
ATOM 812 N N . HIS A 1 109 ? -7.281 7.207 3.24 1 98.38 109 HIS A N 1
ATOM 813 C CA . HIS A 1 109 ? -5.859 7.52 3.35 1 98.38 109 HIS A CA 1
ATOM 814 C C . HIS A 1 109 ? -5.234 7.727 1.975 1 98.38 109 HIS A C 1
ATOM 816 O O . HIS A 1 109 ? -4.355 8.578 1.809 1 98.38 109 HIS A O 1
ATOM 822 N N . SER A 1 110 ? -5.711 6.984 1.008 1 98.62 110 SER A N 1
ATOM 823 C CA . SER A 1 110 ? -5.117 7.047 -0.323 1 98.62 110 SER A CA 1
ATOM 824 C C . SER A 1 110 ? -5.355 8.406 -0.969 1 98.62 110 SER A C 1
ATOM 826 O O . SER A 1 110 ? -4.621 8.812 -1.874 1 98.62 110 SER A O 1
ATOM 828 N N . ALA A 1 111 ? -6.359 9.148 -0.531 1 98.25 111 ALA A N 1
ATOM 829 C CA . ALA A 1 111 ? -6.676 10.453 -1.095 1 98.25 111 ALA A CA 1
ATOM 830 C C . ALA A 1 111 ? -5.508 11.422 -0.923 1 98.25 111 ALA A C 1
ATOM 832 O O . ALA A 1 111 ? -5.293 12.305 -1.762 1 98.25 111 ALA A O 1
ATOM 833 N N . VAL A 1 112 ? -4.758 11.25 0.132 1 97.88 112 VAL A N 1
ATOM 834 C CA . VAL A 1 112 ? -3.635 12.133 0.443 1 97.88 112 VAL A CA 1
ATOM 835 C C . VAL A 1 112 ? -2.596 12.055 -0.674 1 97.88 112 VAL A C 1
ATOM 837 O O . VAL A 1 112 ? -1.972 13.062 -1.017 1 97.88 112 VAL A O 1
ATOM 840 N N . TYR A 1 113 ? -2.52 10.93 -1.306 1 97.75 113 TYR A N 1
ATOM 841 C CA . TYR A 1 113 ? -1.432 10.703 -2.25 1 97.75 113 TYR A CA 1
ATOM 842 C C . TYR A 1 113 ? -1.958 10.617 -3.678 1 97.75 113 TYR A C 1
ATOM 844 O O . TYR A 1 113 ? -1.345 11.156 -4.605 1 97.75 113 TYR A O 1
ATOM 852 N N . CYS A 1 114 ? -3.127 9.992 -3.834 1 96.62 114 CYS A N 1
ATOM 853 C CA . CYS A 1 114 ? -3.617 9.656 -5.168 1 96.62 114 CYS A CA 1
ATOM 854 C C . CYS A 1 114 ? -4.676 10.656 -5.621 1 96.62 114 CYS A C 1
ATOM 856 O O . CYS A 1 114 ? -5.125 10.617 -6.77 1 96.62 114 CYS A O 1
ATOM 858 N N . GLY A 1 115 ? -5.246 11.469 -4.719 1 97 115 GLY A N 1
ATOM 859 C CA . GLY A 1 115 ? -6.324 12.391 -5.023 1 97 115 GLY A CA 1
ATOM 860 C C . GLY A 1 115 ? -7.703 11.773 -4.863 1 97 115 GLY A C 1
ATOM 861 O O . GLY A 1 115 ? -7.828 10.555 -4.719 1 97 115 GLY A O 1
ATOM 862 N N . PHE A 1 116 ? -8.68 12.609 -4.969 1 96.5 116 PHE A N 1
ATOM 863 C CA . PHE A 1 116 ? -10.055 12.219 -4.672 1 96.5 116 PHE A CA 1
ATOM 864 C C . PHE A 1 116 ? -10.586 11.266 -5.734 1 96.5 116 PHE A C 1
ATOM 866 O O . PHE A 1 116 ? -11.266 10.281 -5.414 1 96.5 116 PHE A O 1
ATOM 873 N N . PRO A 1 117 ? -10.266 11.469 -6.98 1 97.19 117 PRO A N 1
ATOM 874 C CA . PRO A 1 117 ? -10.844 10.555 -7.969 1 97.19 117 PRO A CA 1
ATOM 875 C C . PRO A 1 117 ? -10.469 9.094 -7.719 1 97.19 117 PRO A C 1
ATOM 877 O O . PRO A 1 117 ? -11.328 8.219 -7.758 1 97.19 117 PRO A O 1
ATOM 880 N N . ARG A 1 118 ? -9.211 8.852 -7.371 1 97.88 118 ARG A N 1
ATOM 881 C CA . ARG A 1 118 ? -8.758 7.488 -7.113 1 97.88 118 ARG A CA 1
ATOM 882 C C . ARG A 1 118 ? -9.344 6.957 -5.809 1 97.88 118 ARG A C 1
ATOM 884 O O . ARG A 1 118 ? -9.773 5.805 -5.738 1 97.88 118 ARG A O 1
ATOM 891 N N . ALA A 1 119 ? -9.359 7.789 -4.824 1 98.06 119 ALA A N 1
ATOM 892 C CA . ALA A 1 119 ? -9.875 7.387 -3.521 1 98.06 119 ALA A CA 1
ATOM 893 C C . ALA A 1 119 ? -11.367 7.082 -3.596 1 98.06 119 ALA A C 1
ATOM 895 O O . ALA A 1 119 ? -11.852 6.141 -2.961 1 98.06 119 ALA A O 1
ATOM 896 N N . MET A 1 120 ? -12.039 7.875 -4.363 1 97.5 120 MET A N 1
ATOM 897 C CA . MET A 1 120 ? -13.477 7.66 -4.516 1 97.5 120 MET A CA 1
ATOM 898 C C . MET A 1 120 ? -13.758 6.34 -5.234 1 97.5 120 MET A C 1
ATOM 900 O O . MET A 1 120 ? -14.625 5.57 -4.816 1 97.5 120 MET A O 1
ATOM 904 N N . GLU A 1 121 ? -13.031 6.137 -6.246 1 97.56 121 GLU A N 1
ATOM 905 C CA . GLU A 1 121 ? -13.195 4.867 -6.945 1 97.56 121 GLU A CA 1
ATOM 906 C C . GLU A 1 121 ? -12.898 3.686 -6.023 1 97.56 121 GLU A C 1
ATOM 908 O O . GLU A 1 121 ? -13.617 2.682 -6.047 1 97.56 121 GLU A O 1
ATOM 913 N N . PHE A 1 122 ? -11.898 3.838 -5.285 1 98.44 122 PHE A N 1
ATOM 914 C CA . PHE A 1 122 ? -11.562 2.83 -4.289 1 98.44 122 PHE A CA 1
ATOM 915 C C . PHE A 1 122 ? -12.711 2.623 -3.309 1 98.44 122 PHE A C 1
ATOM 917 O O . PHE A 1 122 ? -13.117 1.488 -3.053 1 98.44 122 PHE A O 1
ATOM 924 N N . MET A 1 123 ? -13.297 3.682 -2.861 1 97.88 123 MET A N 1
ATOM 925 C CA . MET A 1 123 ? -14.375 3.621 -1.879 1 97.88 123 MET A CA 1
ATOM 926 C C . MET A 1 123 ? -15.617 2.979 -2.477 1 97.88 123 MET A C 1
ATOM 928 O O . MET A 1 123 ? -16.297 2.195 -1.811 1 97.88 123 MET A O 1
ATOM 932 N N . PHE A 1 124 ? -15.891 3.297 -3.695 1 97.31 124 PHE A N 1
ATOM 933 C CA . PHE A 1 124 ? -17.047 2.695 -4.359 1 97.31 124 PHE A CA 1
ATOM 934 C C . PHE A 1 124 ? -16.844 1.195 -4.539 1 97.31 124 PHE A C 1
ATOM 936 O O . PHE A 1 124 ? -17.781 0.417 -4.414 1 97.31 124 PHE A O 1
ATOM 943 N N . THR A 1 125 ? -15.672 0.787 -4.84 1 97.38 125 THR A N 1
ATOM 944 C CA . THR A 1 125 ? -15.352 -0.633 -4.93 1 97.38 125 THR A CA 1
ATOM 945 C C . THR A 1 125 ? -15.547 -1.321 -3.582 1 97.38 125 THR A C 1
ATOM 947 O O . THR A 1 125 ? -16.141 -2.404 -3.514 1 97.38 125 THR A O 1
ATOM 950 N N . ILE A 1 126 ? -15.094 -0.678 -2.539 1 97.06 126 ILE A N 1
ATOM 951 C CA . ILE A 1 126 ? -15.227 -1.22 -1.191 1 97.06 126 ILE A CA 1
ATOM 952 C C . ILE A 1 126 ? -16.703 -1.367 -0.842 1 97.06 126 ILE A C 1
ATOM 954 O O . ILE A 1 126 ? -17.109 -2.367 -0.244 1 97.06 126 ILE A O 1
ATOM 958 N N . LYS A 1 127 ? -17.484 -0.364 -1.196 1 96.75 127 LYS A N 1
ATOM 959 C CA . LYS A 1 127 ? -18.922 -0.413 -0.935 1 96.75 127 LYS A CA 1
ATOM 960 C C . LYS A 1 127 ? -19.547 -1.679 -1.518 1 96.75 127 LYS A C 1
ATOM 962 O O . LYS A 1 127 ? -20.312 -2.369 -0.84 1 96.75 127 LYS A O 1
ATOM 967 N N . LYS A 1 128 ? -19.172 -1.997 -2.676 1 96.38 128 LYS A N 1
ATOM 968 C CA . LYS A 1 128 ? -19.688 -3.188 -3.344 1 96.38 128 LYS A CA 1
ATOM 969 C C . LYS A 1 128 ? -19.203 -4.461 -2.654 1 96.38 128 LYS A C 1
ATOM 971 O O . LYS A 1 128 ? -20 -5.383 -2.418 1 96.38 128 LYS A O 1
ATOM 976 N N . VAL A 1 129 ? -17.984 -4.5 -2.301 1 96.25 129 VAL A N 1
ATOM 977 C CA . VAL A 1 129 ? -17.375 -5.676 -1.697 1 96.25 129 VAL A CA 1
ATOM 978 C C . VAL A 1 129 ? -17.984 -5.938 -0.327 1 96.25 129 VAL A C 1
ATOM 980 O O . VAL A 1 129 ? -18.281 -7.086 0.024 1 96.25 129 VAL A O 1
ATOM 983 N N . LEU A 1 130 ? -18.203 -4.883 0.444 1 96.06 130 LEU A N 1
ATOM 984 C CA . LEU A 1 130 ? -18.734 -5.039 1.791 1 96.06 130 LEU A CA 1
ATOM 985 C C . LEU A 1 130 ? -20.203 -5.449 1.746 1 96.06 130 LEU A C 1
ATOM 987 O O . LEU A 1 130 ? -20.672 -6.188 2.615 1 96.06 130 LEU A O 1
ATOM 991 N N . ALA A 1 131 ? -20.922 -4.965 0.774 1 94 131 ALA A N 1
ATOM 992 C CA . ALA A 1 131 ? -22.297 -5.395 0.592 1 94 131 ALA A CA 1
ATOM 993 C C . ALA A 1 131 ? -22.391 -6.898 0.353 1 94 131 ALA A C 1
ATOM 995 O O . ALA A 1 131 ? -23.266 -7.574 0.897 1 94 131 ALA A O 1
ATOM 996 N N . GLU A 1 132 ? -21.406 -7.391 -0.348 1 89.69 132 GLU A N 1
ATOM 997 C CA . GLU A 1 132 ? -21.359 -8.82 -0.635 1 89.69 132 GLU A CA 1
ATOM 998 C C . GLU A 1 132 ? -20.859 -9.609 0.575 1 89.69 132 GLU A C 1
ATOM 1000 O O . GLU A 1 132 ? -21.281 -10.75 0.795 1 89.69 132 GLU A O 1
ATOM 1005 N N . HIS A 1 133 ? -19.969 -9.047 1.252 1 83.94 133 HIS A N 1
ATOM 1006 C CA . HIS A 1 133 ? -19.375 -9.68 2.422 1 83.94 133 HIS A CA 1
ATOM 1007 C C . HIS A 1 133 ? -20.391 -9.852 3.537 1 83.94 133 HIS A C 1
ATOM 1009 O O . HIS A 1 133 ? -20.391 -10.875 4.23 1 83.94 133 HIS A O 1
ATOM 1015 N N . GLU A 1 134 ? -21.078 -8.812 3.859 1 81.69 134 GLU A N 1
ATOM 1016 C CA . GLU A 1 134 ? -22.125 -8.875 4.875 1 81.69 134 GLU A CA 1
ATOM 1017 C C . GLU A 1 134 ? -23.156 -9.945 4.539 1 81.69 134 GLU A C 1
ATOM 1019 O O . GLU A 1 134 ? -23.703 -10.586 5.438 1 81.69 134 GLU A O 1
ATOM 1024 N N . LEU A 1 135 ? -23.266 -10.133 3.389 1 68.94 135 LEU A N 1
ATOM 1025 C CA . LEU A 1 135 ? -24.203 -11.148 2.936 1 68.94 135 LEU A CA 1
ATOM 1026 C C . LEU A 1 135 ? -23.625 -12.547 3.146 1 68.94 135 LEU A C 1
ATOM 1028 O O . LEU A 1 135 ? -24.391 -13.508 3.342 1 68.94 135 LEU A O 1
ATOM 1032 N N . SER A 1 136 ? -22.344 -12.617 3.139 1 64.56 136 SER A N 1
ATOM 1033 C CA . SER A 1 136 ? -21.688 -13.922 3.252 1 64.56 136 SER A CA 1
ATOM 1034 C C . SER A 1 136 ? -21.516 -14.32 4.711 1 64.56 136 SER A C 1
ATOM 1036 O O . SER A 1 136 ? -21.422 -15.508 5.027 1 64.56 136 SER A O 1
ATOM 1038 N N . VAL A 1 137 ? -21.438 -13.5 5.66 1 63.72 137 VAL A N 1
ATOM 1039 C CA . VAL A 1 137 ? -21.234 -13.797 7.074 1 63.72 137 VAL A CA 1
ATOM 1040 C C . VAL A 1 137 ? -22.578 -13.953 7.773 1 63.72 137 VAL A C 1
ATOM 1042 O O . VAL A 1 137 ? -22.641 -14.414 8.914 1 63.72 137 VAL A O 1
ATOM 1045 N N . LYS A 1 138 ? -23.719 -13.539 7.207 1 52.28 138 LYS A N 1
ATOM 1046 C CA . LYS A 1 138 ? -25.047 -13.859 7.73 1 52.28 138 LYS A CA 1
ATOM 1047 C C . LYS A 1 138 ? -25.453 -15.273 7.34 1 52.28 138 LYS A C 1
ATOM 1049 O O . LYS A 1 138 ? -25.172 -15.727 6.23 1 52.28 138 LYS A O 1
ATOM 1054 N N . MET B 1 1 ? -22.688 6.684 13.047 1 36.69 1 MET B N 1
ATOM 1055 C CA . MET B 1 1 ? -22.094 7.793 13.773 1 36.69 1 MET B CA 1
ATOM 1056 C C . MET B 1 1 ? -21.156 8.594 12.867 1 36.69 1 MET B C 1
ATOM 1058 O O . MET B 1 1 ? -20.484 8.031 12.008 1 36.69 1 MET B O 1
ATOM 1062 N N . LEU B 1 2 ? -21.453 9.703 12.695 1 43.44 2 LEU B N 1
ATOM 1063 C CA . LEU B 1 2 ? -20.703 10.695 11.93 1 43.44 2 LEU B CA 1
ATOM 1064 C C . LEU B 1 2 ? -19.234 10.672 12.297 1 43.44 2 LEU B C 1
ATOM 1066 O O . LEU B 1 2 ? -18.875 10.727 13.477 1 43.44 2 LEU B O 1
ATOM 1070 N N . ASP B 1 3 ? -18.484 9.781 11.883 1 56.72 3 ASP B N 1
ATOM 1071 C CA . ASP B 1 3 ? -17.031 9.766 12.109 1 56.72 3 ASP B CA 1
ATOM 1072 C C . ASP B 1 3 ? -16.422 11.125 11.789 1 56.72 3 ASP B C 1
ATOM 1074 O O . ASP B 1 3 ? -16.062 11.398 10.648 1 56.72 3 ASP B O 1
ATOM 1078 N N . PRO B 1 4 ? -16.859 12.047 12.617 1 56.19 4 PRO B N 1
ATOM 1079 C CA . PRO B 1 4 ? -16.297 13.344 12.219 1 56.19 4 PRO B CA 1
ATOM 1080 C C . PRO B 1 4 ? -14.773 13.32 12.148 1 56.19 4 PRO B C 1
ATOM 1082 O O . PRO B 1 4 ? -14.125 12.68 12.977 1 56.19 4 PRO B O 1
ATOM 1085 N N . VAL B 1 5 ? -14.227 13.508 10.977 1 59.59 5 VAL B N 1
ATOM 1086 C CA . VAL B 1 5 ? -12.805 13.781 10.812 1 59.59 5 VAL B CA 1
ATOM 1087 C C . VAL B 1 5 ? -12.312 14.664 11.953 1 59.59 5 VAL B C 1
ATOM 1089 O O . VAL B 1 5 ? -11.234 14.438 12.5 1 59.59 5 VAL B O 1
ATOM 1092 N N . SER B 1 6 ? -13.055 15.703 12.258 1 65.69 6 SER B N 1
ATOM 1093 C CA . SER B 1 6 ? -12.789 16.734 13.258 1 65.69 6 SER B CA 1
ATOM 1094 C C . SER B 1 6 ? -14.031 17 14.102 1 65.69 6 SER B C 1
ATOM 1096 O O . SER B 1 6 ? -15.133 17.141 13.562 1 65.69 6 SER B O 1
ATOM 1098 N N . ALA B 1 7 ? -13.891 16.859 15.375 1 72.38 7 ALA B N 1
ATOM 1099 C CA . ALA B 1 7 ? -15 17.219 16.266 1 72.38 7 ALA B CA 1
ATOM 1100 C C . ALA B 1 7 ? -15.523 18.609 15.93 1 72.38 7 ALA B C 1
ATOM 1102 O O . ALA B 1 7 ? -14.75 19.516 15.594 1 72.38 7 ALA B O 1
ATOM 1103 N N . PRO B 1 8 ? -16.703 18.75 15.844 1 77.06 8 PRO B N 1
ATOM 1104 C CA . PRO B 1 8 ? -17.281 20.031 15.484 1 77.06 8 PRO B CA 1
ATOM 1105 C C . PRO B 1 8 ? -16.641 21.203 16.219 1 77.06 8 PRO B C 1
ATOM 1107 O O . PRO B 1 8 ? -16.609 22.328 15.711 1 77.06 8 PRO B O 1
ATOM 1110 N N . GLU B 1 9 ? -16.125 21 17.25 1 82.44 9 GLU B N 1
ATOM 1111 C CA . GLU B 1 9 ? -15.578 22.062 18.094 1 82.44 9 GLU B CA 1
ATOM 1112 C C . GLU B 1 9 ? -14.109 22.328 17.781 1 82.44 9 GLU B C 1
ATOM 1114 O O . GLU B 1 9 ? -13.547 23.328 18.219 1 82.44 9 GLU B O 1
ATOM 1119 N N . GLU B 1 10 ? -13.672 21.469 17.047 1 84 10 GLU B N 1
ATOM 1120 C CA . GLU B 1 10 ? -12.242 21.625 16.766 1 84 10 GLU B CA 1
ATOM 1121 C C . GLU B 1 10 ? -11.992 22.781 15.812 1 84 10 GLU B C 1
ATOM 1123 O O . GLU B 1 10 ? -12.703 22.938 14.82 1 84 10 GLU B O 1
ATOM 1128 N N . THR B 1 11 ? -11.039 23.625 16.219 1 88.44 11 THR B N 1
ATOM 1129 C CA . THR B 1 11 ? -10.672 24.766 15.391 1 88.44 11 THR B CA 1
ATOM 1130 C C . THR B 1 11 ? -9.609 24.375 14.359 1 88.44 11 THR B C 1
ATOM 1132 O O . THR B 1 11 ? -9.039 23.281 14.438 1 88.44 11 THR B O 1
ATOM 1135 N N . THR B 1 12 ? -9.5 25.25 13.406 1 89.38 12 THR B N 1
ATOM 1136 C CA . THR B 1 12 ? -8.43 25.047 12.438 1 89.38 12 THR B CA 1
ATOM 1137 C C . THR B 1 12 ? -7.07 25 13.125 1 89.38 12 THR B C 1
ATOM 1139 O O . THR B 1 12 ? -6.184 24.25 12.711 1 89.38 12 THR B O 1
ATOM 1142 N N . ARG B 1 13 ? -6.93 25.766 14.133 1 89.69 13 ARG B N 1
ATOM 1143 C CA . ARG B 1 13 ? -5.684 25.781 14.891 1 89.69 13 ARG B CA 1
ATOM 1144 C C . ARG B 1 13 ? -5.422 24.438 15.555 1 89.69 13 ARG B C 1
ATOM 1146 O O . ARG B 1 13 ? -4.281 23.969 15.602 1 89.69 13 ARG B O 1
ATOM 1153 N N . ASP B 1 14 ? -6.422 23.875 16.031 1 92.19 14 ASP B N 1
ATOM 1154 C CA . ASP B 1 14 ? -6.293 22.562 16.641 1 92.19 14 ASP B CA 1
ATOM 1155 C C . ASP B 1 14 ? -5.824 21.516 15.633 1 92.19 14 ASP B C 1
ATOM 1157 O O . ASP B 1 14 ? -4.953 20.703 15.93 1 92.19 14 ASP B O 1
ATOM 1161 N N . ARG B 1 15 ? -6.434 21.609 14.484 1 92.12 15 ARG B N 1
ATOM 1162 C CA . ARG B 1 15 ? -6.082 20.672 13.422 1 92.12 15 ARG B CA 1
ATOM 1163 C C . ARG B 1 15 ? -4.641 20.859 12.969 1 92.12 15 ARG B C 1
ATOM 1165 O O . ARG B 1 15 ? -3.92 19.891 12.734 1 92.12 15 ARG B O 1
ATOM 1172 N N . LEU B 1 16 ? -4.258 22.094 12.922 1 92.62 16 LEU B N 1
ATOM 1173 C CA . LEU B 1 16 ? -2.896 22.422 12.516 1 92.62 16 LEU B CA 1
ATOM 1174 C C . LEU B 1 16 ? -1.89 21.938 13.555 1 92.62 16 LEU B C 1
ATOM 1176 O O . LEU B 1 16 ? -0.859 21.359 13.203 1 92.62 16 LEU B O 1
ATOM 1180 N N . GLU B 1 17 ? -2.127 22.156 14.789 1 93.12 17 GLU B N 1
ATOM 1181 C CA . GLU B 1 17 ? -1.223 21.766 15.867 1 93.12 17 GLU B CA 1
ATOM 1182 C C . GLU B 1 17 ? -1.116 20.234 15.961 1 93.12 17 GLU B C 1
ATOM 1184 O O . GLU B 1 17 ? -0.021 19.703 16.125 1 93.12 17 GLU B O 1
ATOM 1189 N N . ARG B 1 18 ? -2.215 19.641 15.852 1 93.75 18 ARG B N 1
ATOM 1190 C CA . ARG B 1 18 ? -2.211 18.188 15.844 1 93.75 18 ARG B CA 1
ATOM 1191 C C . ARG B 1 18 ? -1.414 17.641 14.656 1 93.75 18 ARG B C 1
ATOM 1193 O O . ARG B 1 18 ? -0.628 16.703 14.812 1 93.75 18 ARG B O 1
ATOM 1200 N N . GLY B 1 19 ? -1.676 18.266 13.539 1 94.5 19 GLY B N 1
ATOM 1201 C CA . GLY B 1 19 ? -0.97 17.859 12.336 1 94.5 19 GLY B CA 1
ATOM 1202 C C . GLY B 1 19 ? 0.536 18 12.445 1 94.5 19 GLY B C 1
ATOM 1203 O O . GLY B 1 19 ? 1.286 17.125 12.023 1 94.5 19 GLY B O 1
ATOM 1204 N N . ARG B 1 20 ? 0.921 19.047 13.055 1 91.81 20 ARG B N 1
ATOM 1205 C CA . ARG B 1 20 ? 2.35 19.297 13.242 1 91.81 20 ARG B CA 1
ATOM 1206 C C . ARG B 1 20 ? 2.957 18.266 14.195 1 91.81 20 ARG B C 1
ATOM 1208 O O . ARG B 1 20 ? 4.086 17.812 13.984 1 91.81 20 ARG B O 1
ATOM 1215 N N . GLU B 1 21 ? 2.295 17.938 15.211 1 92.56 21 GLU B N 1
ATOM 1216 C CA . GLU B 1 21 ? 2.768 16.953 16.172 1 92.56 21 GLU B CA 1
ATOM 1217 C C . GLU B 1 21 ? 2.916 15.578 15.523 1 92.56 21 GLU B C 1
ATOM 1219 O O . GLU B 1 21 ? 3.916 14.891 15.734 1 92.56 21 GLU B O 1
ATOM 1224 N N . ILE B 1 22 ? 1.966 15.273 14.727 1 92.94 22 ILE B N 1
ATOM 1225 C CA . ILE B 1 22 ? 1.973 13.969 14.07 1 92.94 22 ILE B CA 1
ATOM 1226 C C . ILE B 1 22 ? 3.074 13.93 13.016 1 92.94 22 ILE B C 1
ATOM 1228 O O . ILE B 1 22 ? 3.797 12.938 12.898 1 92.94 22 ILE B O 1
ATOM 1232 N N . LEU B 1 23 ? 3.16 14.969 12.297 1 92.62 23 LEU B N 1
ATOM 1233 C CA . LEU B 1 23 ? 4.219 15.07 11.297 1 92.62 23 LEU B CA 1
ATOM 1234 C C . LEU B 1 23 ? 5.59 14.914 11.945 1 92.62 23 LEU B C 1
ATOM 1236 O O . LEU B 1 23 ? 6.445 14.188 11.43 1 92.62 23 LEU B O 1
ATOM 1240 N N . ALA B 1 24 ? 5.777 15.531 13.039 1 89.19 24 ALA B N 1
ATOM 1241 C CA . ALA B 1 24 ? 7.047 15.461 13.766 1 89.19 24 ALA B CA 1
ATOM 1242 C C . ALA B 1 24 ? 7.316 14.047 14.258 1 89.19 24 ALA B C 1
ATOM 1244 O O . ALA B 1 24 ? 8.461 13.586 14.25 1 89.19 24 ALA B O 1
ATOM 1245 N N . ARG B 1 25 ? 6.328 13.391 14.648 1 90.06 25 ARG B N 1
ATOM 1246 C CA . ARG B 1 25 ? 6.469 12.039 15.172 1 90.06 25 ARG B CA 1
ATOM 1247 C C . ARG B 1 25 ? 6.824 11.055 14.055 1 90.06 25 ARG B C 1
ATOM 1249 O O . ARG B 1 25 ? 7.633 10.148 14.258 1 90.06 25 ARG B O 1
ATOM 1256 N N . ILE B 1 26 ? 6.293 11.305 12.93 1 87.62 26 ILE B N 1
ATOM 1257 C CA . ILE B 1 26 ? 6.43 10.359 11.828 1 87.62 26 ILE B CA 1
ATOM 1258 C C . ILE B 1 26 ? 7.707 10.664 11.047 1 87.62 26 ILE B C 1
ATOM 1260 O O . ILE B 1 26 ? 8.477 9.75 10.727 1 87.62 26 ILE B O 1
ATOM 1264 N N . CYS B 1 27 ? 7.934 11.898 10.789 1 85.94 27 CYS B N 1
ATOM 1265 C CA . CYS B 1 27 ? 9.008 12.266 9.875 1 85.94 27 CYS B CA 1
ATOM 1266 C C . CYS B 1 27 ? 10.164 12.906 10.625 1 85.94 27 CYS B C 1
ATOM 1268 O O . CYS B 1 27 ? 11.219 13.18 10.039 1 85.94 27 CYS B O 1
ATOM 1270 N N . GLY B 1 28 ? 9.984 13.203 11.883 1 82.56 28 GLY B N 1
ATOM 1271 C CA . GLY B 1 28 ? 11.039 13.828 12.664 1 82.56 28 GLY B CA 1
ATOM 1272 C C . GLY B 1 28 ? 11.328 15.258 12.234 1 82.56 28 GLY B C 1
ATOM 1273 O O . GLY B 1 28 ? 10.414 16 11.867 1 82.56 28 GLY B O 1
ATOM 1274 N N . THR B 1 29 ? 12.562 15.602 12.352 1 81.38 29 THR B N 1
ATOM 1275 C CA . THR B 1 29 ? 12.984 16.969 12.07 1 81.38 29 THR B CA 1
ATOM 1276 C C . THR B 1 29 ? 12.82 17.281 10.586 1 81.38 29 THR B C 1
ATOM 1278 O O . THR B 1 29 ? 12.531 18.422 10.219 1 81.38 29 THR B O 1
ATOM 1281 N N . SER B 1 30 ? 12.914 16.297 9.852 1 80.88 30 SER B N 1
ATOM 1282 C CA . SER B 1 30 ? 12.781 16.484 8.406 1 80.88 30 SER B CA 1
ATOM 1283 C C . SER B 1 30 ? 11.367 16.953 8.039 1 80.88 30 SER B C 1
ATOM 1285 O O . SER B 1 30 ? 11.188 17.719 7.102 1 80.88 30 SER B O 1
ATOM 1287 N N . GLY B 1 31 ? 10.414 16.5 8.828 1 83.31 31 GLY B N 1
ATOM 1288 C CA . GLY B 1 31 ? 9.047 16.922 8.57 1 83.31 31 GLY B CA 1
ATOM 1289 C C . GLY B 1 31 ? 8.844 18.406 8.727 1 83.31 31 GLY B C 1
ATOM 1290 O O . GLY B 1 31 ? 8.195 19.047 7.891 1 83.31 31 GLY B O 1
ATOM 1291 N N . GLU B 1 32 ? 9.438 18.922 9.672 1 83.75 32 GLU B N 1
ATOM 1292 C CA . GLU B 1 32 ? 9.312 20.344 9.93 1 83.75 32 GLU B CA 1
ATOM 1293 C C . GLU B 1 32 ? 10.039 21.172 8.867 1 83.75 32 GLU B C 1
ATOM 1295 O O . GLU B 1 32 ? 9.57 22.234 8.477 1 83.75 32 GLU B O 1
ATOM 1300 N N . GLU B 1 33 ? 11.125 20.656 8.461 1 86.62 33 GLU B N 1
ATOM 1301 C CA . GLU B 1 33 ? 11.891 21.344 7.43 1 86.62 33 GLU B CA 1
ATOM 1302 C C . GLU B 1 33 ? 11.133 21.375 6.105 1 86.62 33 GLU B C 1
ATOM 1304 O O . GLU B 1 33 ? 11.117 22.406 5.418 1 86.62 33 GLU B O 1
ATOM 1309 N N . VAL B 1 34 ? 10.562 20.297 5.77 1 83.25 34 VAL B N 1
ATOM 1310 C CA . VAL B 1 34 ? 9.797 20.203 4.531 1 83.25 34 VAL B CA 1
ATOM 1311 C C . VAL B 1 34 ? 8.609 21.172 4.582 1 83.25 34 VAL B C 1
ATOM 1313 O O . VAL B 1 34 ? 8.336 21.891 3.617 1 83.25 34 VAL B O 1
ATOM 1316 N N . LEU B 1 35 ? 7.98 21.188 5.715 1 88.81 35 LEU B N 1
ATOM 1317 C CA . LEU B 1 35 ? 6.828 22.078 5.863 1 88.81 35 LEU B CA 1
ATOM 1318 C C . LEU B 1 35 ? 7.25 23.531 5.766 1 88.81 35 LEU B C 1
ATOM 1320 O O . LEU B 1 35 ? 6.555 24.344 5.145 1 88.81 35 LEU B O 1
ATOM 1324 N N . SER B 1 36 ? 8.352 23.828 6.371 1 89.69 36 SER B N 1
ATOM 1325 C CA . SER B 1 36 ? 8.859 25.203 6.324 1 89.69 36 SER B CA 1
ATOM 1326 C C . SER B 1 36 ? 9.195 25.625 4.895 1 89.69 36 SER B C 1
ATOM 1328 O O . SER B 1 36 ? 8.867 26.734 4.477 1 89.69 36 SER B O 1
ATOM 1330 N N . ALA B 1 37 ? 9.82 24.766 4.191 1 89.75 37 ALA B N 1
ATOM 1331 C CA . ALA B 1 37 ? 10.172 25.047 2.803 1 89.75 37 ALA B CA 1
ATOM 1332 C C . ALA B 1 37 ? 8.93 25.234 1.942 1 89.75 37 ALA B C 1
ATOM 1334 O O . ALA B 1 37 ? 8.883 26.125 1.088 1 89.75 37 ALA B O 1
ATOM 1335 N N . LEU B 1 38 ? 7.961 24.469 2.127 1 90.62 38 LEU B N 1
ATOM 1336 C CA . LEU B 1 38 ? 6.719 24.562 1.364 1 90.62 38 LEU B CA 1
ATOM 1337 C C . LEU B 1 38 ? 5.98 25.859 1.691 1 90.62 38 LEU B C 1
ATOM 1339 O O . LEU B 1 38 ? 5.383 26.484 0.807 1 90.62 38 LEU B O 1
ATOM 1343 N N . ASN B 1 39 ? 6.016 26.172 2.994 1 91.62 39 ASN B N 1
ATOM 1344 C CA . ASN B 1 39 ? 5.332 27.375 3.436 1 91.62 39 ASN B CA 1
ATOM 1345 C C . ASN B 1 39 ? 5.91 28.625 2.77 1 91.62 39 ASN B C 1
ATOM 1347 O O . ASN B 1 39 ? 5.195 29.594 2.543 1 91.6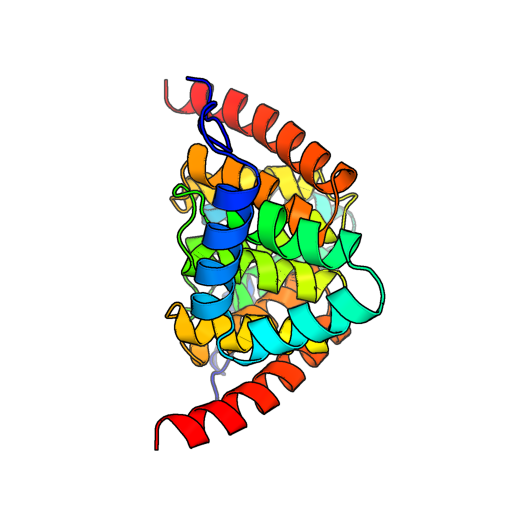2 39 ASN B O 1
ATOM 1351 N N . GLU B 1 40 ? 7.141 28.578 2.396 1 93.81 40 GLU B N 1
ATOM 1352 C CA . GLU B 1 40 ? 7.785 29.688 1.702 1 93.81 40 GLU B CA 1
ATOM 1353 C C . GLU B 1 40 ? 7.27 29.812 0.272 1 93.81 40 GLU B C 1
ATOM 1355 O O . GLU B 1 40 ? 7.184 30.922 -0.262 1 93.81 40 GLU B O 1
ATOM 1360 N N . VAL B 1 41 ? 6.941 28.797 -0.331 1 95.12 41 VAL B N 1
ATOM 1361 C CA . VAL B 1 41 ? 6.52 28.781 -1.728 1 95.12 41 VAL B CA 1
ATOM 1362 C C . VAL B 1 41 ? 4.996 28.844 -1.809 1 95.12 41 VAL B C 1
ATOM 1364 O O . VAL B 1 41 ? 4.445 29.594 -2.615 1 95.12 41 VAL B O 1
ATOM 1367 N N . SER B 1 42 ? 4.277 28.078 -0.978 1 96.88 42 SER B N 1
ATOM 1368 C CA . SER B 1 42 ? 2.82 28.016 -0.939 1 96.88 42 SER B CA 1
ATOM 1369 C C . SER B 1 42 ? 2.316 27.734 0.472 1 96.88 42 SER B C 1
ATOM 1371 O O . SER B 1 42 ? 2.102 26.578 0.84 1 96.88 42 SER B O 1
ATOM 1373 N N . PRO B 1 43 ? 2.066 28.703 1.169 1 94.12 43 PRO B N 1
ATOM 1374 C CA . PRO B 1 43 ? 1.534 28.531 2.521 1 94.12 43 PRO B CA 1
ATOM 1375 C C . PRO B 1 43 ? 0.251 27.703 2.549 1 94.12 43 PRO B C 1
ATOM 1377 O O . PRO B 1 43 ? 0.008 26.969 3.508 1 94.12 43 PRO B O 1
ATOM 1380 N N . ALA B 1 44 ? -0.517 27.875 1.488 1 95.5 44 ALA B N 1
ATOM 1381 C CA . ALA B 1 44 ? -1.765 27.109 1.419 1 95.5 44 ALA B CA 1
ATOM 1382 C C . ALA B 1 44 ? -1.496 25.609 1.352 1 95.5 44 ALA B C 1
ATOM 1384 O O . ALA B 1 44 ? -2.172 24.828 2.016 1 95.5 44 ALA B O 1
ATOM 1385 N N . LEU B 1 45 ? -0.501 25.281 0.563 1 95.75 45 LEU B N 1
ATOM 1386 C CA . LEU B 1 45 ? -0.156 23.859 0.465 1 95.75 45 LEU B CA 1
ATOM 1387 C C . LEU B 1 45 ? 0.398 23.344 1.789 1 95.75 45 LEU B C 1
ATOM 1389 O O . LEU B 1 45 ? 0.011 22.266 2.252 1 95.75 45 LEU B O 1
ATOM 1393 N N . GLY B 1 46 ? 1.348 24.109 2.375 1 95.06 46 GLY B N 1
ATOM 1394 C CA . GLY B 1 46 ? 1.855 23.734 3.684 1 95.06 46 GLY B CA 1
ATOM 1395 C C . GLY B 1 46 ? 0.76 23.547 4.719 1 95.06 46 GLY B C 1
ATOM 1396 O O . GLY B 1 46 ? 0.786 22.594 5.492 1 95.06 46 GLY B O 1
ATOM 1397 N N . HIS B 1 47 ? -0.181 24.406 4.676 1 94.19 47 HIS B N 1
ATOM 1398 C CA . HIS B 1 47 ? -1.31 24.344 5.598 1 94.19 47 HIS B CA 1
ATOM 1399 C C . HIS B 1 47 ? -2.125 23.062 5.383 1 94.19 47 HIS B C 1
ATOM 1401 O O . HIS B 1 47 ? -2.49 22.391 6.344 1 94.19 47 HIS B O 1
ATOM 1407 N N . GLN B 1 48 ? -2.475 22.766 4.164 1 95.62 48 GLN B N 1
ATOM 1408 C CA . GLN B 1 48 ? -3.285 21.594 3.883 1 95.62 48 GLN B CA 1
ATOM 1409 C C . GLN B 1 48 ? -2.545 20.312 4.266 1 95.62 48 GLN B C 1
ATOM 1411 O O . GLN B 1 48 ? -3.152 19.359 4.773 1 95.62 48 GLN B O 1
ATOM 1416 N N . ILE B 1 49 ? -1.262 20.297 4.008 1 95.75 49 ILE B N 1
ATOM 1417 C CA . ILE B 1 49 ? -0.481 19.125 4.379 1 95.75 49 ILE B CA 1
ATOM 1418 C C . ILE B 1 49 ? -0.513 18.938 5.895 1 95.75 49 ILE B C 1
ATOM 1420 O O . ILE B 1 49 ? -0.798 17.844 6.387 1 95.75 49 ILE B O 1
ATOM 1424 N N . ALA B 1 50 ? -0.249 19.938 6.617 1 94.12 50 ALA B N 1
ATOM 1425 C CA . ALA B 1 50 ? -0.215 19.844 8.078 1 94.12 50 ALA B CA 1
ATOM 1426 C C . ALA B 1 50 ? -1.61 19.594 8.641 1 94.12 50 ALA B C 1
ATOM 1428 O O . ALA B 1 50 ? -1.824 18.625 9.375 1 94.12 50 ALA B O 1
ATOM 1429 N N . ALA B 1 51 ? -2.551 20.375 8.266 1 94.38 51 ALA B N 1
ATOM 1430 C CA . ALA B 1 51 ? -3.873 20.359 8.883 1 94.38 51 ALA B CA 1
ATOM 1431 C C . ALA B 1 51 ? -4.695 19.172 8.367 1 94.38 51 ALA B C 1
ATOM 1433 O O . ALA B 1 51 ? -5.34 18.469 9.148 1 94.38 51 ALA B O 1
ATOM 1434 N N . TRP B 1 52 ? -4.664 18.953 7.133 1 95.5 52 TRP B N 1
ATOM 1435 C CA . TRP B 1 52 ? -5.547 17.922 6.586 1 95.5 52 TRP B CA 1
ATOM 1436 C C . TRP B 1 52 ? -4.84 16.578 6.535 1 95.5 52 TRP B C 1
ATOM 1438 O O . TRP B 1 52 ? -5.281 15.617 7.172 1 95.5 52 TRP B O 1
ATOM 1448 N N . ALA B 1 53 ? -3.762 16.484 5.762 1 96.56 53 ALA B N 1
ATOM 1449 C CA . ALA B 1 53 ? -3.104 15.195 5.598 1 96.56 53 ALA B CA 1
ATOM 1450 C C . ALA B 1 53 ? -2.711 14.602 6.949 1 96.56 53 ALA B C 1
ATOM 1452 O O . ALA B 1 53 ? -3.092 13.477 7.273 1 96.56 53 ALA B O 1
ATOM 1453 N N . TYR B 1 54 ? -2.035 15.406 7.738 1 95.56 54 TYR B N 1
ATOM 1454 C CA . TYR B 1 54 ? -1.555 14.867 9 1 95.56 54 TYR B CA 1
ATOM 1455 C C . TYR B 1 54 ? -2.561 15.117 10.125 1 95.56 54 TYR B C 1
ATOM 1457 O O . TYR B 1 54 ? -2.832 14.227 10.93 1 95.56 54 TYR B O 1
ATOM 1465 N N . GLY B 1 55 ? -3.123 16.234 10.227 1 95.06 55 GLY B N 1
ATOM 1466 C CA . GLY B 1 55 ? -4.023 16.594 11.305 1 95.06 55 GLY B CA 1
ATOM 1467 C C . GLY B 1 55 ? -5.348 15.844 11.258 1 95.06 55 GLY B C 1
ATOM 1468 O O . GLY B 1 55 ? -5.898 15.477 12.289 1 95.06 55 GLY B O 1
ATOM 1469 N N . ASP B 1 56 ? -5.863 15.625 10.062 1 95.44 56 ASP B N 1
ATOM 1470 C CA . ASP B 1 56 ? -7.18 15.008 9.945 1 95.44 56 ASP B CA 1
ATOM 1471 C C . ASP B 1 56 ? -7.059 13.531 9.57 1 95.44 56 ASP B C 1
ATOM 1473 O O . ASP B 1 56 ? -7.742 12.68 10.141 1 95.44 56 ASP B O 1
ATOM 1477 N N . ILE B 1 57 ? -6.191 13.211 8.672 1 96.5 57 ILE B N 1
ATOM 1478 C CA . ILE B 1 57 ? -6.184 11.859 8.117 1 96.5 57 ILE B CA 1
ATOM 1479 C C . ILE B 1 57 ? -5.258 10.969 8.938 1 96.5 57 ILE B C 1
ATOM 1481 O O . ILE B 1 57 ? -5.688 9.953 9.484 1 96.5 57 ILE B O 1
ATOM 1485 N N . TYR B 1 58 ? -4.02 11.359 9.078 1 95.81 58 TYR B N 1
ATOM 1486 C CA . TYR B 1 58 ? -3.053 10.523 9.781 1 95.81 58 TYR B CA 1
ATOM 1487 C C . TYR B 1 58 ? -3.42 10.383 11.258 1 95.81 58 TYR B C 1
ATOM 1489 O O . TYR B 1 58 ? -2.971 9.453 11.93 1 95.81 58 TYR B O 1
ATOM 1497 N N . SER B 1 59 ? -4.176 11.289 11.75 1 93.44 59 SER B N 1
ATOM 1498 C CA . SER B 1 59 ? -4.527 11.289 13.164 1 93.44 59 SER B CA 1
ATOM 1499 C C . SER B 1 59 ? -5.68 10.328 13.453 1 93.44 59 SER B C 1
ATOM 1501 O O . SER B 1 59 ? -5.965 10.016 14.609 1 93.44 59 SER B O 1
ATOM 1503 N N . ARG B 1 60 ? -6.336 9.859 12.453 1 94.19 60 ARG B N 1
ATOM 1504 C CA . ARG B 1 60 ? -7.473 8.969 12.656 1 94.19 60 ARG B CA 1
ATOM 1505 C C . ARG B 1 60 ? -7.02 7.621 13.203 1 94.19 60 ARG B C 1
ATOM 1507 O O . ARG B 1 60 ? -5.973 7.102 12.812 1 94.19 60 ARG B O 1
ATOM 1514 N N . PRO B 1 61 ? -7.844 7.004 13.945 1 93.56 61 PRO B N 1
ATOM 1515 C CA . PRO B 1 61 ? -7.355 5.879 14.742 1 93.56 61 PRO B CA 1
ATOM 1516 C C . PRO B 1 61 ? -7.531 4.535 14.039 1 93.56 61 PRO B C 1
ATOM 1518 O O . PRO B 1 61 ? -6.977 3.523 14.484 1 93.56 61 PRO B O 1
ATOM 1521 N N . ALA B 1 62 ? -8.281 4.469 12.977 1 94 62 ALA B N 1
ATOM 1522 C CA . ALA B 1 62 ? -8.727 3.18 12.461 1 94 62 ALA B CA 1
ATOM 1523 C C . ALA B 1 62 ? -7.574 2.402 11.836 1 94 62 ALA B C 1
ATOM 1525 O O . ALA B 1 62 ? -7.586 1.169 11.812 1 94 62 ALA B O 1
ATOM 1526 N N . LEU B 1 63 ? -6.594 3.109 11.289 1 96.31 63 LEU B N 1
ATOM 1527 C CA . LEU B 1 63 ? -5.414 2.477 10.711 1 96.31 63 LEU B CA 1
ATOM 1528 C C . LEU B 1 63 ? -4.156 2.854 11.484 1 96.31 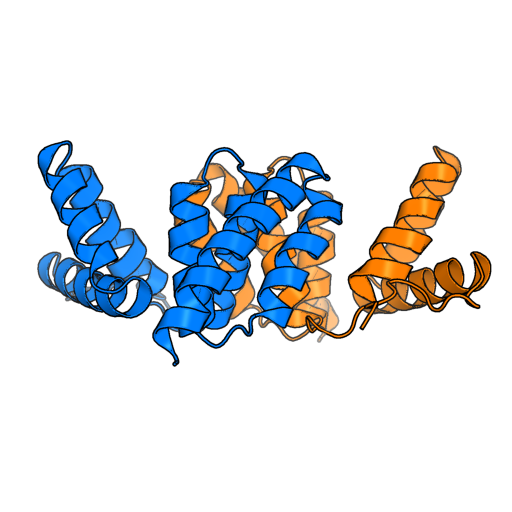63 LEU B C 1
ATOM 1530 O O . LEU B 1 63 ? -3.842 4.039 11.625 1 96.31 63 LEU B O 1
ATOM 1534 N N . ASP B 1 64 ? -3.486 1.863 12 1 96.5 64 ASP B N 1
ATOM 1535 C CA . ASP B 1 64 ? -2.291 2.143 12.789 1 96.5 64 ASP B CA 1
ATOM 1536 C C . ASP B 1 64 ? -1.156 2.656 11.906 1 96.5 64 ASP B C 1
ATOM 1538 O O . ASP B 1 64 ? -1.213 2.535 10.68 1 96.5 64 ASP B O 1
ATOM 1542 N N . PRO B 1 65 ? -0.137 3.246 12.484 1 96.25 65 PRO B N 1
ATOM 1543 C CA . PRO B 1 65 ? 0.942 3.863 11.711 1 96.25 65 PRO B CA 1
ATOM 1544 C C . PRO B 1 65 ? 1.654 2.869 10.797 1 96.25 65 PRO B C 1
ATOM 1546 O O . PRO B 1 65 ? 2.016 3.215 9.664 1 96.25 65 PRO B O 1
ATOM 1549 N N . ARG B 1 66 ? 1.866 1.68 11.266 1 97.5 66 ARG B N 1
ATOM 1550 C CA . ARG B 1 66 ? 2.52 0.654 10.453 1 97.5 66 ARG B CA 1
ATOM 1551 C C . ARG B 1 66 ? 1.726 0.368 9.188 1 97.5 66 ARG B C 1
ATOM 1553 O O . ARG B 1 66 ? 2.283 0.362 8.086 1 97.5 66 ARG B O 1
ATOM 1560 N N . SER B 1 67 ? 0.46 0.18 9.32 1 98.44 67 SER B N 1
ATOM 1561 C CA . SER B 1 67 ? -0.423 -0.092 8.188 1 98.44 67 SER B CA 1
ATOM 1562 C C . SER B 1 67 ? -0.461 1.086 7.219 1 98.44 67 SER B C 1
ATOM 1564 O O . SER B 1 67 ? -0.422 0.897 6.004 1 98.44 67 SER B O 1
ATOM 1566 N N . ARG B 1 68 ? -0.521 2.275 7.762 1 98.31 68 ARG B N 1
ATOM 1567 C CA . ARG B 1 68 ? -0.54 3.469 6.922 1 98.31 68 ARG B CA 1
ATOM 1568 C C . ARG B 1 68 ? 0.719 3.557 6.066 1 98.31 68 ARG B C 1
ATOM 1570 O O . ARG B 1 68 ? 0.65 3.898 4.887 1 98.31 68 ARG B O 1
ATOM 1577 N N . GLN B 1 69 ? 1.808 3.232 6.691 1 98.25 69 GLN B N 1
ATOM 1578 C CA . GLN B 1 69 ? 3.055 3.334 5.938 1 98.25 69 GLN B CA 1
ATOM 1579 C C . GLN B 1 69 ? 3.123 2.271 4.844 1 98.25 69 GLN B C 1
ATOM 1581 O O . GLN B 1 69 ? 3.65 2.525 3.76 1 98.25 69 GLN B O 1
ATOM 1586 N N . LEU B 1 70 ? 2.609 1.073 5.094 1 98.75 70 LEU B N 1
ATOM 1587 C CA . LEU B 1 70 ? 2.588 0.038 4.066 1 98.75 70 LEU B CA 1
ATOM 1588 C C . LEU B 1 70 ? 1.751 0.478 2.871 1 98.75 70 LEU B C 1
ATOM 1590 O O . LEU B 1 70 ? 2.176 0.332 1.722 1 98.75 70 LEU B O 1
ATOM 1594 N N . VAL B 1 71 ? 0.588 1.06 3.104 1 98.81 71 VAL B N 1
ATOM 1595 C CA . VAL B 1 71 ? -0.271 1.574 2.041 1 98.81 71 VAL B CA 1
ATOM 1596 C C . VAL B 1 71 ? 0.453 2.682 1.281 1 98.81 71 VAL B C 1
ATOM 1598 O O . VAL B 1 71 ? 0.479 2.682 0.048 1 98.81 71 VAL B O 1
ATOM 1601 N N . THR B 1 72 ? 1.062 3.598 2.031 1 98.56 72 THR B N 1
ATOM 1602 C CA . THR B 1 72 ? 1.746 4.75 1.448 1 98.56 72 THR B CA 1
ATOM 1603 C C . THR B 1 72 ? 2.906 4.297 0.565 1 98.56 72 THR B C 1
ATOM 1605 O O . THR B 1 72 ? 3.07 4.793 -0.552 1 98.56 72 THR B O 1
ATOM 1608 N N . LEU B 1 73 ? 3.672 3.334 1.076 1 98.75 73 LEU B N 1
ATOM 1609 C CA . LEU B 1 73 ? 4.801 2.832 0.302 1 98.75 73 LEU B CA 1
ATOM 1610 C C . LEU B 1 73 ? 4.328 2.178 -0.991 1 98.75 73 LEU B C 1
ATOM 1612 O O . LEU B 1 73 ? 4.941 2.359 -2.045 1 98.75 73 LEU B O 1
ATOM 1616 N N . GLY B 1 74 ? 3.264 1.398 -0.929 1 98.75 74 GLY B N 1
ATOM 1617 C CA . GLY B 1 74 ? 2.688 0.853 -2.148 1 98.75 74 GLY B CA 1
ATOM 1618 C C . GLY B 1 74 ? 2.27 1.921 -3.141 1 98.75 74 GLY B C 1
ATOM 1619 O O . GLY B 1 74 ? 2.559 1.815 -4.332 1 98.75 74 GLY B O 1
ATOM 1620 N N . ILE B 1 75 ? 1.617 2.965 -2.65 1 98.81 75 ILE B N 1
ATOM 1621 C CA . ILE B 1 75 ? 1.138 4.062 -3.486 1 98.81 75 ILE B CA 1
ATOM 1622 C C . ILE B 1 75 ? 2.32 4.738 -4.176 1 98.81 75 ILE B C 1
ATOM 1624 O O . ILE B 1 75 ? 2.303 4.949 -5.391 1 98.81 75 ILE B O 1
ATOM 1628 N N . LEU B 1 76 ? 3.326 5.043 -3.412 1 98.5 76 LEU B N 1
ATOM 1629 C CA . LEU B 1 76 ? 4.465 5.793 -3.934 1 98.5 76 LEU B CA 1
ATOM 1630 C C . LEU B 1 76 ? 5.25 4.957 -4.941 1 98.5 76 LEU B C 1
ATOM 1632 O O . LEU B 1 76 ? 5.777 5.492 -5.918 1 98.5 76 LEU B O 1
ATOM 1636 N N . ALA B 1 77 ? 5.348 3.656 -4.688 1 98.38 77 ALA B N 1
ATOM 1637 C CA . ALA B 1 77 ? 5.973 2.768 -5.664 1 98.38 77 ALA B CA 1
ATOM 1638 C C . ALA B 1 77 ? 5.234 2.818 -7 1 98.38 77 ALA B C 1
ATOM 1640 O O . ALA B 1 77 ? 5.863 2.885 -8.062 1 98.38 77 ALA B O 1
ATOM 1641 N N . ALA B 1 78 ? 3.975 2.846 -6.953 1 98.44 78 ALA B N 1
ATOM 1642 C CA . ALA B 1 78 ? 3.148 2.797 -8.156 1 98.44 78 ALA B CA 1
ATOM 1643 C C . ALA B 1 78 ? 3.178 4.133 -8.898 1 98.44 78 ALA B C 1
ATOM 1645 O O . ALA B 1 78 ? 3.205 4.164 -10.125 1 98.44 78 ALA B O 1
ATOM 1646 N N . LEU B 1 79 ? 3.088 5.227 -8.188 1 97.25 79 LEU B N 1
ATOM 1647 C CA . LEU B 1 79 ? 3.094 6.551 -8.797 1 97.25 79 LEU B CA 1
ATOM 1648 C C . LEU B 1 79 ? 4.379 6.777 -9.586 1 97.25 79 LEU B C 1
ATOM 1650 O O . LEU B 1 79 ? 4.34 7.312 -10.695 1 97.25 79 LEU B O 1
ATOM 1654 N N . GLY B 1 80 ? 5.48 6.309 -9.016 1 95 80 GLY B N 1
ATOM 1655 C CA . GLY B 1 80 ? 6.766 6.578 -9.641 1 95 80 GLY B CA 1
ATOM 1656 C C . GLY B 1 80 ? 7.16 8.039 -9.586 1 95 80 GLY B C 1
ATOM 1657 O O . GLY B 1 80 ? 6.312 8.914 -9.375 1 95 80 GLY B O 1
ATOM 1658 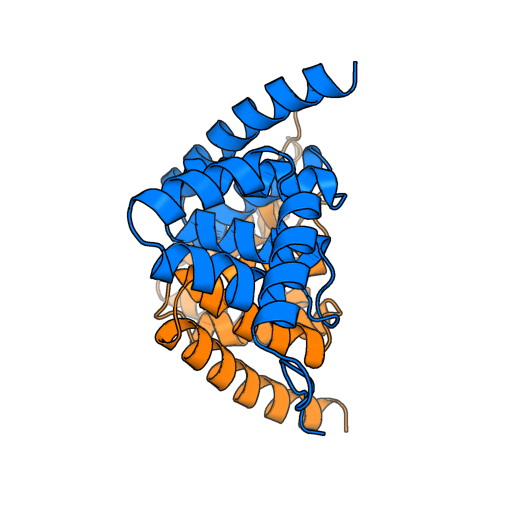N N . GLY B 1 81 ? 8.438 8.352 -9.688 1 94.62 81 GLY B N 1
ATOM 1659 C CA . GLY B 1 81 ? 8.922 9.719 -9.703 1 94.62 81 GLY B CA 1
ATOM 1660 C C . GLY B 1 81 ? 8.812 10.406 -8.352 1 94.62 81 GLY B C 1
ATOM 1661 O O . GLY B 1 81 ? 8.773 11.633 -8.273 1 94.62 81 GLY B O 1
ATOM 1662 N N . CYS B 1 82 ? 8.68 9.641 -7.27 1 94.62 82 CYS B N 1
ATOM 1663 C CA . CYS B 1 82 ? 8.484 10.172 -5.926 1 94.62 82 CYS B CA 1
ATOM 1664 C C . CYS B 1 82 ? 9.602 9.719 -4.996 1 94.62 82 CYS B C 1
ATOM 1666 O O . CYS B 1 82 ? 9.352 9.359 -3.844 1 94.62 82 CYS B O 1
ATOM 1668 N N . GLU B 1 83 ? 10.805 9.797 -5.453 1 93.62 83 GLU B N 1
ATOM 1669 C CA . GLU B 1 83 ? 11.922 9.219 -4.715 1 93.62 83 GLU B CA 1
ATOM 1670 C C . GLU B 1 83 ? 12.133 9.938 -3.385 1 93.62 83 GLU B C 1
ATOM 1672 O O . GLU B 1 83 ? 12.469 9.312 -2.379 1 93.62 83 GLU B O 1
ATOM 1677 N N . ARG B 1 84 ? 12.008 11.234 -3.369 1 92 84 ARG B N 1
ATOM 1678 C CA . ARG B 1 84 ? 12.141 11.969 -2.113 1 92 84 ARG B CA 1
ATOM 1679 C C . ARG B 1 84 ? 11.086 11.508 -1.104 1 92 84 ARG B C 1
ATOM 1681 O O . ARG B 1 84 ? 11.406 11.266 0.06 1 92 84 ARG B O 1
ATOM 1688 N N . GLU B 1 85 ? 9.859 11.406 -1.596 1 94.56 85 GLU B N 1
ATOM 1689 C CA . GLU B 1 85 ? 8.773 10.953 -0.733 1 94.56 85 GLU B CA 1
ATOM 1690 C C . GLU B 1 85 ? 8.984 9.5 -0.302 1 94.56 85 GLU B C 1
ATOM 1692 O O . GLU B 1 85 ? 8.695 9.141 0.844 1 94.56 85 GLU B O 1
ATOM 1697 N N . LEU B 1 86 ? 9.477 8.672 -1.215 1 96.56 86 LEU B N 1
ATOM 1698 C CA . LEU B 1 86 ? 9.781 7.289 -0.865 1 96.56 86 LEU B CA 1
ATOM 1699 C C . LEU B 1 86 ? 10.812 7.227 0.256 1 96.56 86 LEU B C 1
ATOM 1701 O O . LEU B 1 86 ? 10.711 6.395 1.158 1 96.56 86 LEU B O 1
ATOM 1705 N N . THR B 1 87 ? 11.781 8.086 0.191 1 95.5 87 THR B N 1
ATOM 1706 C CA . THR B 1 87 ? 12.805 8.148 1.229 1 95.5 87 THR B CA 1
ATOM 1707 C C . THR B 1 87 ? 12.188 8.531 2.572 1 95.5 87 THR B C 1
ATOM 1709 O O . THR B 1 87 ? 12.422 7.863 3.584 1 95.5 87 THR B O 1
ATOM 1712 N N . VAL B 1 88 ? 11.344 9.523 2.623 1 93.75 88 VAL B N 1
ATOM 1713 C CA . VAL B 1 88 ? 10.703 10.016 3.836 1 93.75 88 VAL B CA 1
ATOM 1714 C C . VAL B 1 88 ? 9.859 8.906 4.461 1 93.75 88 VAL B C 1
ATOM 1716 O O . VAL B 1 88 ? 9.961 8.633 5.66 1 93.75 88 VAL B O 1
ATOM 1719 N N . HIS B 1 89 ? 9.117 8.25 3.678 1 96.62 89 HIS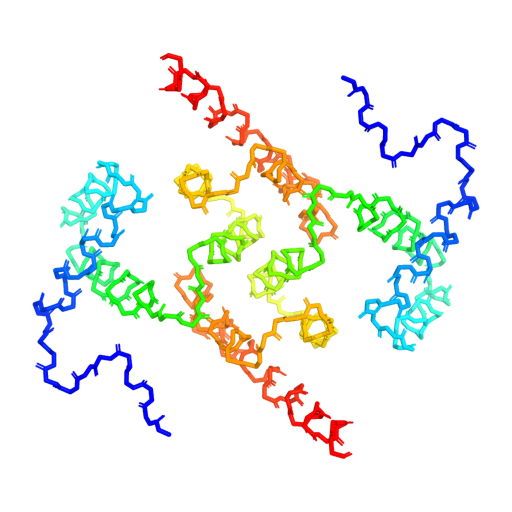 B N 1
ATOM 1720 C CA . HIS B 1 89 ? 8.164 7.297 4.227 1 96.62 89 HIS B CA 1
ATOM 1721 C C . HIS B 1 89 ? 8.82 5.945 4.488 1 96.62 89 HIS B C 1
ATOM 1723 O O . HIS B 1 89 ? 8.336 5.16 5.305 1 96.62 89 HIS B O 1
ATOM 1729 N N . ALA B 1 90 ? 9.945 5.645 3.773 1 97.12 90 ALA B N 1
ATOM 1730 C CA . ALA B 1 90 ? 10.734 4.48 4.18 1 97.12 90 ALA B CA 1
ATOM 1731 C C . ALA B 1 90 ? 11.305 4.672 5.582 1 97.12 90 ALA B C 1
ATOM 1733 O O . ALA B 1 90 ? 11.297 3.742 6.395 1 97.12 90 ALA B O 1
ATOM 1734 N N . LYS B 1 91 ? 11.773 5.848 5.863 1 95.5 91 LYS B N 1
ATOM 1735 C CA . LYS B 1 91 ? 12.258 6.152 7.207 1 95.5 91 LYS B CA 1
ATOM 1736 C C . LYS B 1 91 ? 11.133 6.094 8.227 1 95.5 91 LYS B C 1
ATOM 1738 O O . LYS B 1 91 ? 11.297 5.527 9.312 1 95.5 91 LYS B O 1
ATOM 1743 N N . ALA B 1 92 ? 10.008 6.672 7.863 1 94.75 92 ALA B N 1
ATOM 1744 C CA . ALA B 1 92 ? 8.844 6.641 8.742 1 94.75 92 ALA B CA 1
ATOM 1745 C C . ALA B 1 92 ? 8.391 5.207 9 1 94.75 92 ALA B C 1
ATOM 1747 O O . ALA B 1 92 ? 7.93 4.883 10.102 1 94.75 92 ALA B O 1
ATOM 1748 N N . ALA B 1 93 ? 8.516 4.359 7.961 1 97 93 ALA B N 1
ATOM 1749 C CA . ALA B 1 93 ? 8.141 2.953 8.086 1 97 93 ALA B CA 1
ATOM 1750 C C . ALA B 1 93 ? 9.008 2.252 9.133 1 97 93 ALA B C 1
ATOM 1752 O O . ALA B 1 93 ? 8.5 1.496 9.961 1 97 93 ALA B O 1
ATOM 1753 N N . LEU B 1 94 ? 10.258 2.488 9.125 1 96.25 94 LEU B N 1
ATOM 1754 C CA . LEU B 1 94 ? 11.156 1.917 10.125 1 96.25 94 LEU B CA 1
ATOM 1755 C C . LEU B 1 94 ? 10.773 2.379 11.531 1 96.25 94 LEU B C 1
ATOM 1757 O O . LEU B 1 94 ? 10.742 1.578 12.461 1 96.25 94 LEU B O 1
ATOM 1761 N N . THR B 1 95 ? 10.406 3.621 11.656 1 93.31 95 THR B N 1
ATOM 1762 C CA . THR B 1 95 ? 9.992 4.191 12.93 1 93.31 95 THR B CA 1
ATOM 1763 C C . THR B 1 95 ? 8.695 3.555 13.414 1 93.31 95 THR B C 1
ATOM 1765 O O . THR B 1 95 ? 8.484 3.383 14.617 1 93.31 95 THR B O 1
ATOM 1768 N N . ALA B 1 96 ? 7.863 3.105 12.469 1 95.31 96 ALA B N 1
ATOM 1769 C CA . ALA B 1 96 ? 6.555 2.541 12.789 1 95.31 96 ALA B CA 1
ATOM 1770 C C . ALA B 1 96 ? 6.656 1.044 13.07 1 95.31 96 ALA B C 1
ATOM 1772 O O . ALA B 1 96 ? 5.641 0.371 13.266 1 95.31 96 ALA B O 1
ATOM 1773 N N . GLY B 1 97 ? 7.852 0.478 12.945 1 95.31 97 GLY B N 1
ATOM 1774 C CA . GLY B 1 97 ? 8.055 -0.9 13.359 1 95.31 97 GLY B CA 1
ATOM 1775 C C . GLY B 1 97 ? 8.234 -1.856 12.195 1 95.31 97 GLY B C 1
ATOM 1776 O O . GLY B 1 97 ? 8.367 -3.064 12.398 1 95.31 97 GLY B O 1
ATOM 1777 N N . ILE B 1 98 ? 8.172 -1.369 11.031 1 97.62 98 ILE B N 1
ATOM 1778 C CA . ILE B 1 98 ? 8.492 -2.207 9.883 1 97.62 98 ILE B CA 1
ATOM 1779 C C . ILE B 1 98 ? 9.992 -2.502 9.859 1 97.62 98 ILE B C 1
ATOM 1781 O O . ILE B 1 98 ? 10.812 -1.581 9.898 1 97.62 98 ILE B O 1
ATOM 1785 N N . THR B 1 99 ? 10.312 -3.75 9.812 1 97.44 99 THR B N 1
ATOM 1786 C CA . THR B 1 99 ? 11.711 -4.145 9.867 1 97.44 99 THR B CA 1
ATOM 1787 C C . THR B 1 99 ? 12.391 -3.928 8.516 1 97.44 99 THR B C 1
ATOM 1789 O O . THR B 1 99 ? 11.719 -3.828 7.488 1 97.44 99 THR B O 1
ATOM 1792 N N . PRO B 1 100 ? 13.727 -3.904 8.523 1 97.25 100 PRO B N 1
ATOM 1793 C CA . PRO B 1 100 ? 14.445 -3.818 7.25 1 97.25 100 PRO B CA 1
ATOM 1794 C C . PRO B 1 100 ? 14.078 -4.945 6.289 1 97.25 100 PRO B C 1
ATOM 1796 O O . PRO B 1 100 ? 13.938 -4.711 5.086 1 97.25 100 PRO B O 1
ATOM 1799 N N . GLU B 1 101 ? 13.867 -6.102 6.77 1 96.94 101 GLU B N 1
ATOM 1800 C CA . GLU B 1 101 ? 13.492 -7.238 5.934 1 96.94 101 GLU B CA 1
ATOM 1801 C C . GLU B 1 101 ? 12.102 -7.039 5.332 1 96.94 101 GLU B C 1
ATOM 1803 O O . GLU B 1 101 ? 11.898 -7.281 4.141 1 96.94 101 GLU B O 1
ATOM 1808 N N . GLU B 1 102 ? 11.227 -6.594 6.133 1 97.94 102 GLU B N 1
ATOM 1809 C CA . GLU B 1 102 ? 9.875 -6.32 5.641 1 97.94 102 GLU B CA 1
ATOM 1810 C C . GLU B 1 102 ? 9.883 -5.211 4.594 1 97.94 102 GLU B C 1
ATOM 1812 O O . GLU B 1 102 ? 9.125 -5.262 3.621 1 97.94 102 GLU B O 1
ATOM 1817 N N . LEU B 1 103 ? 10.695 -4.254 4.832 1 98.25 103 LEU B N 1
ATOM 1818 C CA . LEU B 1 103 ? 10.805 -3.137 3.896 1 98.25 103 LEU B CA 1
ATOM 1819 C C . LEU B 1 103 ? 11.32 -3.613 2.543 1 98.25 103 LEU B C 1
ATOM 1821 O O . LEU B 1 103 ? 10.758 -3.266 1.503 1 98.25 103 LEU B O 1
ATOM 1825 N N . ARG B 1 104 ? 12.32 -4.438 2.469 1 97.56 104 ARG B N 1
ATOM 1826 C CA . ARG B 1 104 ? 12.8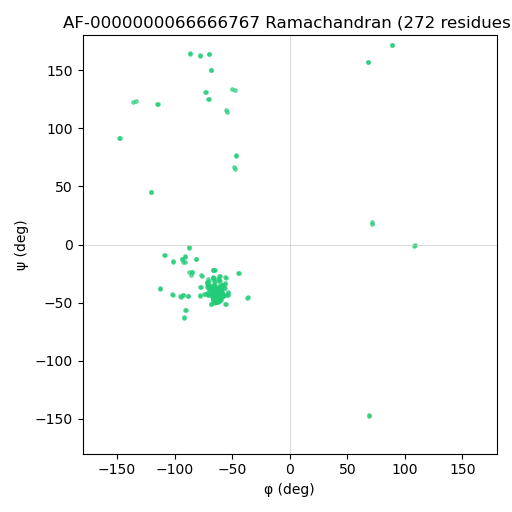28 -5.016 1.229 1 97.56 104 ARG B CA 1
ATOM 1827 C C . ARG B 1 104 ? 11.766 -5.863 0.542 1 97.56 104 ARG B C 1
ATOM 1829 O O . ARG B 1 104 ? 11.617 -5.816 -0.681 1 97.56 104 ARG B O 1
ATOM 1836 N N . GLU B 1 105 ? 11.109 -6.574 1.362 1 98 105 GLU B N 1
ATOM 1837 C CA . GLU B 1 105 ? 10.07 -7.441 0.815 1 98 105 GLU B CA 1
ATOM 1838 C C . GLU B 1 105 ? 8.93 -6.629 0.214 1 98 105 GLU B C 1
ATOM 1840 O O . GLU B 1 105 ? 8.32 -7.039 -0.776 1 98 105 GLU B O 1
ATOM 1845 N N . THR B 1 106 ? 8.625 -5.496 0.817 1 98.62 106 THR B N 1
ATOM 1846 C CA . THR B 1 106 ? 7.605 -4.605 0.269 1 98.62 106 THR B CA 1
ATOM 1847 C C . THR B 1 106 ? 7.992 -4.141 -1.134 1 98.62 106 THR B C 1
ATOM 1849 O O . THR B 1 106 ? 7.164 -4.152 -2.045 1 98.62 106 THR B O 1
ATOM 1852 N N . ALA B 1 107 ? 9.219 -3.814 -1.334 1 98.5 107 ALA B N 1
ATOM 1853 C CA . ALA B 1 107 ? 9.695 -3.396 -2.648 1 98.5 107 ALA B CA 1
ATOM 1854 C C . ALA B 1 107 ? 9.625 -4.547 -3.65 1 98.5 107 ALA B C 1
ATOM 1856 O O . ALA B 1 107 ? 9.18 -4.363 -4.785 1 98.5 107 ALA B O 1
ATOM 1857 N N . LEU B 1 108 ? 10.062 -5.691 -3.199 1 98 108 LEU B N 1
ATOM 1858 C CA . LEU B 1 108 ? 10.008 -6.859 -4.066 1 98 108 LEU B CA 1
ATOM 1859 C C . LEU B 1 108 ? 8.562 -7.188 -4.453 1 98 108 LEU B C 1
ATOM 1861 O O . LEU B 1 108 ? 8.273 -7.438 -5.625 1 98 108 LEU B O 1
ATOM 1865 N N . HIS B 1 109 ? 7.684 -7.141 -3.51 1 98.38 109 HIS B N 1
ATOM 1866 C CA . HIS B 1 109 ? 6.266 -7.402 -3.723 1 98.38 109 HIS B CA 1
ATOM 1867 C C . HIS B 1 109 ? 5.672 -6.441 -4.746 1 98.38 109 HIS B C 1
ATOM 1869 O O . HIS B 1 109 ? 4.805 -6.824 -5.535 1 98.38 109 HIS B O 1
ATOM 1875 N N . SER B 1 110 ? 6.164 -5.227 -4.742 1 98.62 110 SER B N 1
ATOM 1876 C CA . SER B 1 110 ? 5.602 -4.215 -5.629 1 98.62 110 SER B CA 1
ATOM 1877 C C . SER B 1 110 ? 5.867 -4.547 -7.094 1 98.62 110 SER B C 1
ATOM 1879 O O . SER B 1 110 ? 5.16 -4.074 -7.984 1 98.62 110 SER B O 1
ATOM 1881 N N . ALA B 1 111 ? 6.875 -5.355 -7.383 1 98.25 111 ALA B N 1
ATOM 1882 C CA . ALA B 1 111 ? 7.215 -5.727 -8.75 1 98.25 111 ALA B CA 1
ATOM 1883 C C . ALA B 1 111 ? 6.051 -6.445 -9.43 1 98.25 111 ALA B C 1
ATOM 1885 O O . ALA B 1 111 ? 5.863 -6.328 -10.641 1 98.25 111 ALA B O 1
ATOM 1886 N N . VAL B 1 112 ? 5.27 -7.164 -8.664 1 97.88 112 VAL B N 1
ATOM 1887 C CA . VAL B 1 112 ? 4.145 -7.938 -9.188 1 97.88 112 VAL B CA 1
ATOM 1888 C C . VAL B 1 112 ? 3.135 -7 -9.844 1 97.88 112 VAL B C 1
ATOM 1890 O O . VAL B 1 112 ? 2.525 -7.344 -10.859 1 97.88 112 VAL B O 1
ATOM 1893 N N . TYR B 1 113 ? 3.066 -5.797 -9.352 1 97.81 113 TYR B N 1
ATOM 1894 C CA . TYR B 1 113 ? 1.999 -4.906 -9.789 1 97.81 113 TYR B CA 1
ATOM 1895 C C . TYR B 1 113 ? 2.559 -3.736 -10.594 1 97.81 113 TYR B C 1
ATOM 1897 O O . TYR B 1 113 ? 1.975 -3.332 -11.602 1 97.81 113 TYR B O 1
ATOM 1905 N N . CYS B 1 114 ? 3.734 -3.238 -10.164 1 96.69 114 CYS B N 1
ATOM 1906 C CA . CYS B 1 114 ? 4.25 -1.992 -10.727 1 96.69 114 CYS B CA 1
ATOM 1907 C C . CYS B 1 114 ? 5.332 -2.266 -11.758 1 96.69 114 CYS B C 1
ATOM 1909 O O . CYS B 1 114 ? 5.809 -1.345 -12.422 1 96.69 114 CYS B O 1
ATOM 1911 N N . GLY B 1 115 ? 5.875 -3.49 -11.82 1 96.94 115 GLY B N 1
ATOM 1912 C CA . GLY B 1 115 ? 6.973 -3.836 -12.711 1 96.94 115 GLY B CA 1
ATOM 1913 C C . GLY B 1 115 ? 8.336 -3.594 -12.094 1 96.94 115 GLY B C 1
ATOM 1914 O O . GLY B 1 115 ? 8.445 -2.953 -11.047 1 96.94 115 GLY B O 1
ATOM 1915 N N . PHE B 1 116 ? 9.336 -4.047 -12.797 1 96.5 116 PHE B N 1
ATOM 1916 C CA . PHE B 1 116 ? 10.695 -4.055 -12.273 1 96.5 116 PHE B CA 1
ATOM 1917 C C . PHE B 1 116 ? 11.242 -2.637 -12.172 1 96.5 116 PHE B C 1
ATOM 1919 O O . PHE B 1 116 ? 11.906 -2.289 -11.188 1 96.5 116 PHE B O 1
ATOM 1926 N N . PRO B 1 117 ? 10.961 -1.772 -13.109 1 97.19 117 PRO B N 1
ATOM 1927 C CA . PRO B 1 117 ? 11.555 -0.44 -12.984 1 97.19 117 PRO B CA 1
ATOM 1928 C C . PRO B 1 117 ? 11.156 0.272 -11.695 1 97.19 117 PRO B C 1
ATOM 1930 O O . PRO B 1 117 ? 12.008 0.838 -11.008 1 97.19 117 PRO B O 1
ATOM 1933 N N . ARG B 1 118 ? 9.883 0.161 -11.32 1 97.81 118 ARG B N 1
ATOM 1934 C CA . ARG B 1 118 ? 9.414 0.808 -10.102 1 97.81 118 ARG B CA 1
ATOM 1935 C C . ARG B 1 118 ? 9.953 0.104 -8.859 1 97.81 118 ARG B C 1
ATOM 1937 O O . ARG B 1 118 ? 10.375 0.757 -7.902 1 97.81 118 ARG B O 1
ATOM 1944 N N . ALA B 1 119 ? 9.945 -1.18 -8.914 1 98 119 ALA B N 1
ATOM 1945 C CA . ALA B 1 119 ? 10.43 -1.961 -7.773 1 98 119 ALA B CA 1
ATOM 1946 C C . ALA B 1 119 ? 11.922 -1.731 -7.543 1 98 119 ALA B C 1
ATOM 1948 O O . ALA B 1 119 ? 12.375 -1.649 -6.398 1 98 119 ALA B O 1
ATOM 1949 N N . MET B 1 120 ? 12.625 -1.628 -8.617 1 97.44 120 MET B N 1
ATOM 1950 C CA . MET B 1 120 ? 14.062 -1.392 -8.508 1 97.44 120 MET B CA 1
ATOM 1951 C C . MET B 1 120 ? 14.344 -0.016 -7.914 1 97.44 120 MET B C 1
ATOM 1953 O O . MET B 1 120 ? 15.195 0.123 -7.031 1 97.44 120 MET B O 1
ATOM 1957 N N . GLU B 1 121 ? 13.641 0.907 -8.398 1 97.5 121 GLU B N 1
ATOM 1958 C CA . GLU B 1 121 ? 13.805 2.244 -7.832 1 97.5 121 GLU B CA 1
ATOM 1959 C C . GLU B 1 121 ? 13.484 2.258 -6.344 1 97.5 121 GLU B C 1
ATOM 1961 O O . GLU B 1 121 ? 14.188 2.887 -5.555 1 97.5 121 GLU B O 1
ATOM 1966 N N . PHE B 1 122 ? 12.461 1.602 -6.023 1 98.44 122 PHE B N 1
ATOM 1967 C CA . PHE B 1 122 ? 12.086 1.45 -4.625 1 98.44 122 PHE B CA 1
ATOM 1968 C C . PHE B 1 122 ? 13.211 0.794 -3.83 1 98.44 122 PHE B C 1
ATOM 1970 O O . PHE B 1 122 ? 13.594 1.29 -2.77 1 98.44 122 PHE B O 1
ATOM 1977 N N . MET B 1 123 ? 13.797 -0.221 -4.367 1 97.88 123 MET B N 1
ATOM 1978 C CA . MET B 1 123 ? 14.852 -0.968 -3.688 1 97.88 123 MET B CA 1
ATOM 1979 C C . MET B 1 123 ? 16.109 -0.113 -3.521 1 97.88 123 MET B C 1
ATOM 1981 O O . MET B 1 123 ? 16.75 -0.159 -2.479 1 97.88 123 MET B O 1
ATOM 1985 N N . PHE B 1 124 ? 16.422 0.639 -4.516 1 97.25 124 PHE B N 1
ATOM 1986 C CA . PHE B 1 124 ? 17.578 1.52 -4.43 1 97.25 124 PHE B CA 1
ATOM 1987 C C . PHE B 1 124 ? 17.359 2.59 -3.363 1 97.25 124 PHE B C 1
ATOM 1989 O O . PHE B 1 124 ? 18.297 2.961 -2.652 1 97.25 124 PHE B O 1
ATOM 1996 N N . THR B 1 125 ? 16.188 3.092 -3.264 1 97.31 125 THR B N 1
ATOM 1997 C CA . THR B 1 125 ? 15.852 4.047 -2.213 1 97.31 125 THR B CA 1
ATOM 1998 C C . THR B 1 125 ? 16.016 3.412 -0.834 1 97.31 125 THR B C 1
ATOM 2000 O O . THR B 1 125 ? 16.578 4.023 0.073 1 97.31 125 THR B O 1
ATOM 2003 N N . ILE B 1 126 ? 15.531 2.209 -0.703 1 97 126 ILE B N 1
ATOM 2004 C CA . ILE B 1 126 ? 15.633 1.485 0.56 1 97 126 ILE B CA 1
ATOM 2005 C C . ILE B 1 126 ? 17.094 1.28 0.927 1 97 126 ILE B C 1
ATOM 2007 O O . ILE B 1 126 ? 17.484 1.419 2.092 1 97 126 ILE B O 1
ATOM 2011 N N . LYS B 1 127 ? 17.891 0.922 -0.058 1 96.75 127 LYS B N 1
ATOM 2012 C CA . LYS B 1 127 ? 19.328 0.729 0.176 1 96.75 127 LYS B CA 1
ATOM 2013 C C . LYS B 1 127 ? 19.953 1.962 0.827 1 96.75 127 LYS B C 1
ATOM 2015 O O . LYS B 1 127 ? 20.688 1.847 1.807 1 96.75 127 LYS B O 1
ATOM 2020 N N . LYS B 1 128 ? 19.609 3.076 0.357 1 96.31 128 LYS B N 1
ATOM 2021 C CA . LYS B 1 128 ? 20.125 4.332 0.892 1 96.31 128 LYS B CA 1
ATOM 2022 C C . LYS B 1 128 ? 19.609 4.582 2.307 1 96.31 128 LYS B C 1
ATOM 2024 O O . LYS B 1 128 ? 20.375 4.961 3.193 1 96.31 128 LYS B O 1
ATOM 2029 N N . VAL B 1 129 ? 18.375 4.344 2.52 1 96.19 129 VAL B N 1
ATOM 2030 C CA . VAL B 1 129 ? 17.734 4.605 3.803 1 96.19 129 VAL B CA 1
ATOM 2031 C C . VAL B 1 129 ? 18.328 3.682 4.871 1 96.19 129 VAL B C 1
ATOM 2033 O O . VAL B 1 129 ? 18.578 4.109 5.996 1 96.19 129 VAL B O 1
ATOM 2036 N N . LEU B 1 130 ? 18.516 2.42 4.52 1 96.06 130 LEU B N 1
ATOM 2037 C CA . LEU B 1 130 ? 19.031 1.452 5.488 1 96.06 130 LEU B CA 1
ATOM 2038 C C . LEU B 1 130 ? 20.484 1.725 5.82 1 96.06 130 LEU B C 1
ATOM 2040 O O . LEU B 1 130 ? 20.922 1.494 6.949 1 96.06 130 LEU B O 1
ATOM 2044 N N . ALA B 1 131 ? 21.219 2.178 4.855 1 94 131 ALA B N 1
ATOM 2045 C CA . ALA B 1 131 ? 22.609 2.568 5.113 1 94 131 ALA B CA 1
ATOM 2046 C C . ALA B 1 131 ? 22.672 3.686 6.148 1 94 131 ALA B C 1
ATOM 2048 O O . ALA B 1 131 ? 23.531 3.664 7.039 1 94 131 ALA B O 1
ATOM 2049 N N . GLU B 1 132 ? 21.734 4.551 6.074 1 89.75 132 GLU B N 1
ATOM 2050 C CA . GLU B 1 132 ? 21.672 5.664 7.02 1 89.75 132 GLU B CA 1
ATOM 2051 C C . GLU B 1 132 ? 21.125 5.207 8.375 1 89.75 132 GLU B C 1
ATOM 2053 O O . GLU B 1 132 ? 21.531 5.734 9.414 1 89.75 132 GLU B O 1
ATOM 2058 N N . HIS B 1 133 ? 20.219 4.34 8.328 1 84.12 133 HIS B N 1
ATOM 2059 C CA . HIS B 1 133 ? 19.578 3.822 9.539 1 84.12 133 HIS B CA 1
ATOM 2060 C C . HIS B 1 133 ? 20.578 3.041 10.383 1 84.12 133 HIS B C 1
ATOM 2062 O O . HIS B 1 133 ? 20.562 3.127 11.617 1 84.12 133 HIS B O 1
ATOM 2068 N N . GLU B 1 134 ? 21.281 2.145 9.781 1 81.75 134 GLU B N 1
ATOM 2069 C CA . GLU B 1 134 ? 22.297 1.373 10.484 1 81.75 134 GLU B CA 1
ATOM 2070 C C . GLU B 1 134 ? 23.328 2.289 11.141 1 81.75 134 GLU B C 1
ATOM 2072 O O . GLU B 1 134 ? 23.844 1.977 12.219 1 81.75 134 GLU B O 1
ATOM 2077 N N . LEU B 1 135 ? 23.453 3.314 10.586 1 69.38 135 LEU B N 1
ATOM 2078 C CA . LEU B 1 135 ? 24.391 4.289 11.133 1 69.38 135 LEU B CA 1
ATOM 2079 C C . LEU B 1 135 ? 23.812 4.996 12.344 1 69.38 135 LEU B C 1
ATOM 2081 O O . LEU B 1 135 ? 24.547 5.43 13.234 1 69.38 135 LEU B O 1
ATOM 2085 N N . SER B 1 136 ? 22.5 5.062 12.375 1 64.81 136 SER B N 1
ATOM 2086 C CA . SER B 1 136 ? 21.844 5.785 13.453 1 64.81 136 SER B CA 1
ATOM 2087 C C . SER B 1 136 ? 21.609 4.891 14.664 1 64.81 136 SER B C 1
ATOM 2089 O O . SER B 1 136 ? 21.5 5.379 15.789 1 64.81 136 SER B O 1
ATOM 2091 N N . VAL B 1 137 ? 21.531 3.637 14.609 1 64.12 137 VAL B N 1
ATOM 2092 C CA . VAL B 1 137 ? 21.281 2.707 15.711 1 64.12 137 VAL B CA 1
ATOM 2093 C C . VAL B 1 137 ? 22.609 2.236 16.297 1 64.12 137 VAL B C 1
ATOM 2095 O O . VAL B 1 137 ? 22.641 1.612 17.359 1 64.12 137 VAL B O 1
ATOM 2098 N N . LYS B 1 138 ? 23.766 2.422 15.641 1 52.72 138 LYS B N 1
ATOM 2099 C CA . LYS B 1 138 ? 25.078 2.191 16.25 1 52.72 138 LYS B CA 1
ATOM 2100 C C . LYS B 1 138 ? 25.484 3.367 17.141 1 52.72 138 LYS B C 1
ATOM 2102 O O . LYS B 1 138 ? 25.234 4.523 16.797 1 52.72 138 LYS B O 1
#

InterPro domains:
  IPR003779 Alkyl hydroperoxide reductase AhpD/CMD-like [PF02627] (43-122)
  IPR029032 AhpD-like [G3DSA:1.20.1290.10] (13-136)
  IPR029032 AhpD-like [SSF69118] (14-132)
  IPR052512 4-carboxymuconolactone decarboxylase/NDH-1 regulator [PTHR33570] (13-134)

pLDDT: mean 91.3, std 11.1, range [36.69, 98.81]

Nearest PDB structures (foldseek):
  2af7-assembly1_A  TM=9.385E-01  e=9.310E-07  Methanothermobacter thermautotrophicus
  2af7-assembly1_F  TM=9.492E-01  e=5.781E-06  Methanothermobacter thermautotrophicus
  4g9q-assembly1_A  TM=8.049E-01  e=7.285E-04  Sinorhizobium meliloti 1021
  3d7i-assembly1_B  TM=8.028E-01  e=1.340E-02  Methanocaldococcus jannaschii
  2af7-assembly1_A  TM=9.387E-01  e=1.118E-06  Methanothermobacter thermautotrophicus

Organism: Nocardia brasiliensis (strain ATCC 700358 / HUJEG-1) (NCBI:txid1133849)

Sequence (276 aa):
MLDPVSAPEETTRDRLERGREILARICGTSGEEVLSALNEVSPALGHQIAAWAYGDIYSRPALDPRSRQLVTLGILAALGGCERELTVHAKAALTAGITPEELRETALHSAVYCGFPRAMEFMFTIKKVLAEHELSVKMLDPVSAPEETTRDRLERGREILARICGTSGEEVLSALNEVSPALGHQIAAWAYGDIYSRPALDPRSRQLVTLGILAALGGCERELTVHAKAALTAGITPEELRETALHSAVYCGFPRAMEFMFTIKKVLAEHELSVK

Secondary structure (DSSP, 8-state):
----SS-TT--HHHHHHHHHHHHHHHHTHHHHHHHHHHHHH-HHHHHIIIIIIIIIIIT-SSS-HHHHHHHHHHHHHHH-S-HHHHHHHHHHHHHTT--HHHHHHHHHHHHHHHHHHHHHHHHHHHHHHHHHHHHHH-/----SS-TT--HHHHHHHHHHHHHHHHTHHHHHHHHHHHHH-HHHHHIIIIIIIIIIIT-SSS-HHHHHHHHHHHHHHH-S-HHHHHHHHHHHHHTT--HHHHHHHHHHHHHHHHHHHHHHHHHHHHHHHHHHHHHH-

Foldseek 3Di:
DCPPLDDPPDDLVQLLVQLVVQQCLQQNPVSVVVLVVVCVVPVPVSSCNRRPVRSRPVPDDPAAQLRVLLVVLLVDLQVPPPLVVLLRSLLSNVSSPQDLVNQLVSLVVSCVPRNDVSSVSSNVSSVVNVVVVVVVVD/DCPPLDDPPDDLVQLLVQLVVQQCLQQNPVSVVVLVVCCVVPVPVSSCNSRPVRSRPVPDDPAAQLRVLLVVLLVDLQVPPPLVVLLRSLLSNVSSPQDLVNQLVSLVVSCVPRNDVSSVSSNVSSVVNVVVVVVVVD

Radius of gyration: 19.64 Å; Cα contacts (8 Å, |Δi|>4): 369; chains: 2; bounding box: 50×58×42 Å